Protein AF-A0A9P8Y035-F1 (afdb_monomer)

Foldseek 3Di:
DDDDDDDDDDPDPPPPPPPPVPPPPDPVRPPQLQAQQPAKDKFFKAKDQVRHTQGIWMWGDGRFWIKIWDHFQQAWWWPKKAKAKDLDQDQDQDRVPHQAMDDPPGQKDIDRRIIMGTGGDDPVNSDAQGKMKMWIKTFMQHPNDTMIMTGPADASDPPDRPNTGHIDIDHDHDDDPPD

Nearest PDB structures (foldseek):
  8ckb-assembly1_P003  TM=4.242E-01  e=2.638E-01  Bacteroides phage crAss001
  4bf3-assembly2_B  TM=3.419E-01  e=1.297E-01  Borreliella burgdorferi
  1zc3-assembly2_B  TM=3.318E-01  e=3.661E-01  Rattus norvegicus
  4bf3-assembly1_A  TM=3.391E-01  e=5.985E-01  Borreliella burgdorferi
  8btk-assembly1_TA  TM=3.669E-01  e=1.515E+00  Canis lupus familiaris

Radius of gyration: 26.93 Å; Cα contacts (8 Å, |Δi|>4): 367; chains: 1; bounding box: 45×35×111 Å

Solvent-accessible surface area (backbone atoms only — not comparable to full-atom values): 10499 Å² total; per-residue (Å²): 139,84,87,81,82,88,77,84,80,78,81,77,81,78,78,78,71,72,80,73,74,76,71,84,57,54,86,91,56,56,70,69,62,72,74,40,66,83,51,68,51,72,35,51,24,24,31,43,79,82,54,46,79,64,44,49,30,35,37,33,37,43,68,68,29,37,37,37,40,47,43,65,36,92,63,39,32,60,79,39,41,28,32,41,78,37,79,51,85,65,72,79,71,57,59,92,73,36,88,36,23,48,57,100,82,41,47,20,50,64,58,92,10,33,36,38,31,56,38,77,58,54,75,80,77,68,46,63,76,40,50,36,28,38,30,40,37,33,37,27,33,52,80,91,37,85,39,50,29,29,38,57,59,48,51,43,52,82,91,55,66,93,71,48,59,20,30,40,79,44,75,41,71,64,80,75,81,84,123

Mean predicted aligned error: 11.81 Å

Structure (mmCIF, N/CA/C/O backbone):
data_AF-A0A9P8Y035-F1
#
_entry.id   AF-A0A9P8Y035-F1
#
loop_
_atom_site.group_PDB
_atom_site.id
_atom_site.type_symbol
_atom_site.label_atom_id
_atom_site.label_alt_id
_atom_site.label_comp_id
_atom_site.label_asym_id
_atom_site.label_entity_id
_atom_site.label_seq_id
_atom_site.pdbx_PDB_ins_code
_atom_site.Cartn_x
_atom_site.Cartn_y
_atom_site.Cartn_z
_atom_site.occupancy
_atom_site.B_iso_or_equiv
_atom_site.auth_seq_id
_atom_site.auth_comp_id
_atom_site.auth_asym_id
_atom_site.auth_atom_id
_atom_site.pdbx_PDB_model_num
ATOM 1 N N . MET A 1 1 ? -30.223 15.069 93.187 1.00 46.16 1 MET A N 1
ATOM 2 C CA . MET A 1 1 ? -30.021 15.873 91.962 1.00 46.16 1 MET A CA 1
ATOM 3 C C . MET A 1 1 ? -29.281 14.987 90.975 1.00 46.16 1 MET A C 1
ATOM 5 O O . MET A 1 1 ? -28.195 14.528 91.296 1.00 46.16 1 MET A O 1
ATOM 9 N N . ARG A 1 2 ? -29.957 14.586 89.893 1.00 39.78 2 ARG A N 1
ATOM 10 C CA . ARG A 1 2 ? -29.517 13.552 88.943 1.00 39.78 2 ARG A CA 1
ATOM 11 C C . ARG A 1 2 ? -28.728 14.189 87.794 1.00 39.78 2 ARG A C 1
ATOM 13 O O . ARG A 1 2 ? -29.157 15.205 87.258 1.00 39.78 2 ARG A O 1
ATOM 20 N N . SER A 1 3 ? -27.597 13.565 87.470 1.00 46.66 3 SER A N 1
ATOM 21 C CA . SER A 1 3 ? -26.728 13.777 86.307 1.00 46.66 3 SER A CA 1
ATOM 22 C C . SER A 1 3 ? -27.484 13.798 84.985 1.00 46.66 3 SER A C 1
ATOM 24 O O . SER A 1 3 ? -28.391 12.990 84.849 1.00 46.66 3 SER A O 1
ATOM 26 N N . HIS A 1 4 ? -26.992 14.537 83.982 1.00 41.31 4 HIS A N 1
ATOM 27 C CA . HIS A 1 4 ? -26.978 14.060 82.593 1.00 41.31 4 HIS A CA 1
ATOM 28 C C . HIS A 1 4 ? -25.738 14.589 81.852 1.00 41.31 4 HIS A C 1
ATOM 30 O O . HIS A 1 4 ? -25.518 15.793 81.747 1.00 41.31 4 HIS A O 1
ATOM 36 N N . LEU A 1 5 ? -24.914 13.640 81.394 1.00 49.03 5 LEU A N 1
ATOM 37 C CA . LEU A 1 5 ? -23.786 13.832 80.488 1.00 49.03 5 LEU A CA 1
ATOM 38 C C . LEU A 1 5 ? -24.285 14.320 79.119 1.00 49.03 5 LEU A C 1
ATOM 40 O O . LEU A 1 5 ? -25.219 13.744 78.564 1.00 49.03 5 LEU A O 1
ATOM 44 N N . PHE A 1 6 ? -23.596 15.298 78.532 1.00 46.34 6 PHE A N 1
ATOM 45 C CA . PHE A 1 6 ? -23.686 15.581 77.101 1.00 46.34 6 PHE A CA 1
ATOM 46 C C . PHE A 1 6 ? -22.886 14.523 76.330 1.00 46.34 6 PHE A C 1
ATOM 48 O O . PHE A 1 6 ? -21.665 14.461 76.449 1.00 46.34 6 PHE A O 1
ATOM 55 N N . SER A 1 7 ? -23.568 13.685 75.548 1.00 49.53 7 SER A N 1
ATOM 56 C CA . SER A 1 7 ? -22.927 12.816 74.554 1.00 49.53 7 SER A CA 1
ATOM 57 C C . SER A 1 7 ? -22.974 13.497 73.189 1.00 49.53 7 SER A C 1
ATOM 59 O O . SER A 1 7 ? -24.055 13.741 72.654 1.00 49.53 7 SER A O 1
ATOM 61 N N . LEU A 1 8 ? -21.800 13.804 72.632 1.00 45.78 8 LEU A N 1
ATOM 62 C CA . LEU A 1 8 ? -21.636 14.133 71.218 1.00 45.78 8 LEU A CA 1
ATOM 63 C C . LEU A 1 8 ? -21.969 12.887 70.384 1.00 45.78 8 LEU A C 1
ATOM 65 O O . LEU A 1 8 ? -21.277 11.876 70.487 1.00 45.78 8 LEU A O 1
ATOM 69 N N . LEU A 1 9 ? -22.980 12.968 69.518 1.00 49.06 9 LEU A N 1
ATOM 70 C CA . LEU A 1 9 ? -23.101 12.060 68.380 1.00 49.06 9 LEU A CA 1
ATOM 71 C C . LEU A 1 9 ? -22.236 12.601 67.237 1.00 49.06 9 LEU A C 1
ATOM 73 O O . LEU A 1 9 ? -22.607 13.562 66.567 1.00 49.06 9 LEU A O 1
ATOM 77 N N . ALA A 1 10 ? -21.085 11.973 67.007 1.00 51.47 10 ALA A N 1
ATOM 78 C CA . ALA A 1 10 ? -20.382 12.088 65.737 1.00 51.47 10 ALA A CA 1
ATOM 79 C C . ALA A 1 10 ? -21.107 11.199 64.715 1.00 51.47 10 ALA A C 1
ATOM 81 O O . ALA A 1 10 ? -21.072 9.971 64.806 1.00 51.47 10 ALA A O 1
ATOM 82 N N . LEU A 1 11 ? -21.800 11.824 63.763 1.00 46.56 11 LEU A N 1
ATOM 83 C CA . LEU A 1 11 ? -22.389 11.136 62.620 1.00 46.56 11 LEU A CA 1
ATOM 84 C C . LEU A 1 11 ? -21.243 10.710 61.688 1.00 46.56 11 LEU A C 1
ATOM 86 O O . LEU A 1 11 ? -20.688 11.529 60.957 1.00 46.56 11 LEU A O 1
ATOM 90 N N . VAL A 1 12 ? -20.852 9.438 61.734 1.00 51.88 12 VAL A N 1
ATOM 91 C CA . VAL A 1 12 ? -19.956 8.866 60.723 1.00 51.88 12 VAL A CA 1
ATOM 92 C C . VAL A 1 12 ? -20.796 8.633 59.472 1.00 51.88 12 VAL A C 1
ATOM 94 O O . VAL A 1 12 ? -21.591 7.699 59.410 1.00 51.88 12 VAL A O 1
ATOM 97 N N . ALA A 1 13 ? -20.652 9.516 58.486 1.00 49.97 13 ALA A N 1
ATOM 98 C CA . ALA A 1 13 ? -21.168 9.282 57.147 1.00 49.97 13 ALA A CA 1
ATOM 99 C C . ALA A 1 13 ? -20.381 8.119 56.529 1.00 49.97 13 ALA A C 1
ATOM 101 O O . ALA A 1 13 ? -19.224 8.274 56.142 1.00 49.97 13 ALA A O 1
ATOM 102 N N . THR A 1 14 ? -20.990 6.938 56.462 1.00 47.47 14 THR A N 1
ATOM 103 C CA . THR A 1 14 ? -20.473 5.829 55.666 1.00 47.47 14 THR A CA 1
ATOM 104 C C . THR A 1 14 ? -20.699 6.159 54.197 1.00 47.47 14 THR A C 1
ATOM 106 O O . THR A 1 14 ? -21.781 5.971 53.643 1.00 47.47 14 THR A O 1
ATOM 109 N N . THR A 1 15 ? -19.666 6.675 53.538 1.00 48.16 15 THR A N 1
ATOM 110 C CA . THR A 1 15 ? -19.584 6.611 52.084 1.00 48.16 15 THR A CA 1
ATOM 111 C C . THR A 1 15 ? -19.506 5.134 51.711 1.00 48.16 15 THR A C 1
ATOM 113 O O . THR A 1 15 ? -18.458 4.499 51.803 1.00 48.16 15 THR A O 1
ATOM 116 N N . LEU A 1 16 ? -20.640 4.555 51.314 1.00 45.84 16 LEU A N 1
ATOM 117 C CA . LEU A 1 16 ? -20.659 3.311 50.554 1.00 45.84 16 LEU A CA 1
ATOM 118 C C . LEU A 1 16 ? -20.036 3.624 49.192 1.00 45.84 16 LEU A C 1
ATOM 120 O O . LEU A 1 16 ? -20.730 3.892 48.215 1.00 45.84 16 LEU A O 1
ATOM 124 N N . ALA A 1 17 ? -18.703 3.644 49.148 1.00 41.84 17 ALA A N 1
ATOM 125 C CA . ALA A 1 17 ? -17.981 3.398 47.921 1.00 41.84 17 ALA A CA 1
ATOM 126 C C . ALA A 1 17 ? -18.445 2.016 47.464 1.00 41.84 17 ALA A C 1
ATOM 128 O O . ALA A 1 17 ? -18.126 0.997 48.079 1.00 41.84 17 ALA A O 1
ATOM 129 N N . THR A 1 18 ? -19.298 1.995 46.444 1.00 50.78 18 THR A N 1
ATOM 130 C CA . THR A 1 18 ? -19.589 0.780 45.697 1.00 50.78 18 THR A CA 1
ATOM 131 C C . THR A 1 18 ? -18.247 0.133 45.379 1.00 50.78 18 THR A C 1
ATOM 133 O O . THR A 1 18 ? -17.380 0.841 44.854 1.00 50.78 18 THR A O 1
ATOM 136 N N . PRO A 1 19 ? -18.031 -1.153 45.698 1.00 41.09 19 PRO A N 1
ATOM 137 C CA . PRO A 1 19 ? -16.835 -1.826 45.250 1.00 41.09 19 PRO A CA 1
ATOM 138 C C . PRO A 1 19 ? -16.960 -1.918 43.732 1.00 41.09 19 PRO A C 1
ATOM 140 O O . PRO A 1 19 ? -17.559 -2.842 43.185 1.00 41.09 19 PRO A O 1
ATOM 143 N N . PHE A 1 20 ? -16.406 -0.932 43.033 1.00 44.28 20 PHE A N 1
ATOM 144 C CA . PHE A 1 20 ? -15.740 -1.239 41.791 1.00 44.28 20 PHE A CA 1
ATOM 145 C C . PHE A 1 20 ? -14.691 -2.250 42.218 1.00 44.28 20 PHE A C 1
ATOM 147 O O . PHE A 1 20 ? -13.716 -1.915 42.885 1.00 44.28 20 PHE A O 1
ATOM 154 N N . VAL A 1 21 ? -14.985 -3.520 41.965 1.00 36.59 21 VAL A N 1
ATOM 155 C CA . VAL A 1 21 ? -13.963 -4.544 41.928 1.00 36.59 21 VAL A CA 1
ATOM 156 C C . VAL A 1 21 ? -13.044 -4.069 40.812 1.00 36.59 21 VAL A C 1
ATOM 158 O O . VAL A 1 21 ? -13.315 -4.302 39.635 1.00 36.59 21 VAL A O 1
ATOM 161 N N . GLU A 1 22 ? -12.026 -3.289 41.178 1.00 37.94 22 GLU A N 1
ATOM 162 C CA . GLU A 1 22 ? -10.807 -3.163 40.401 1.00 37.94 22 GLU A CA 1
ATOM 163 C C . GLU A 1 22 ? -10.281 -4.583 40.317 1.00 37.94 22 GLU A C 1
ATOM 165 O O . GLU A 1 22 ? -9.620 -5.113 41.207 1.00 37.94 22 GLU A O 1
ATOM 170 N N . PHE A 1 23 ? -10.731 -5.256 39.270 1.00 39.56 23 PHE A N 1
ATOM 171 C CA . PHE A 1 23 ? -10.121 -6.461 38.789 1.00 39.56 23 PHE A CA 1
ATOM 172 C C . PHE A 1 23 ? -8.706 -6.022 38.420 1.00 39.56 23 PHE A C 1
ATOM 174 O O . PHE A 1 23 ? -8.491 -5.434 37.359 1.00 39.56 23 PHE A O 1
ATOM 181 N N . ASP A 1 24 ? -7.781 -6.232 39.360 1.00 38.56 24 ASP A N 1
ATOM 182 C CA . ASP A 1 24 ? -6.336 -6.117 39.195 1.00 38.56 24 ASP A CA 1
ATOM 183 C C . ASP A 1 24 ? -5.897 -7.234 38.245 1.00 38.56 24 ASP A C 1
ATOM 185 O O . ASP A 1 24 ? -5.349 -8.282 38.584 1.00 38.56 24 ASP A O 1
ATOM 189 N N . LEU A 1 25 ? -6.335 -7.053 37.011 1.00 40.66 25 LEU A N 1
ATOM 190 C CA . LEU A 1 25 ? -5.976 -7.804 35.848 1.00 40.66 25 LEU A CA 1
ATOM 191 C C . LEU A 1 25 ? -4.646 -7.188 35.438 1.00 40.66 25 LEU A C 1
ATOM 193 O O . LEU A 1 25 ? -4.609 -6.201 34.701 1.00 40.66 25 LEU A O 1
ATOM 197 N N . GLY A 1 26 ? -3.555 -7.770 35.944 1.00 37.66 26 GLY A N 1
ATOM 198 C CA . GLY A 1 26 ? -2.213 -7.537 35.420 1.00 37.66 26 GLY A CA 1
ATOM 199 C C . GLY A 1 26 ? -2.204 -7.590 33.882 1.00 37.66 26 GLY A C 1
ATOM 200 O O . GLY A 1 26 ? -3.161 -8.063 33.262 1.00 37.66 26 GLY A O 1
ATOM 201 N N . PRO A 1 27 ? -1.144 -7.117 33.208 1.00 48.06 27 PRO A N 1
ATOM 202 C CA . PRO A 1 27 ? -1.115 -6.981 31.746 1.00 48.06 27 PRO A CA 1
ATOM 203 C C . PRO A 1 27 ? -1.424 -8.276 30.964 1.00 48.06 27 PRO A C 1
ATOM 205 O O . PRO A 1 27 ? -1.714 -8.205 29.771 1.00 48.06 27 PRO A O 1
ATOM 208 N N . GLU A 1 28 ? -1.411 -9.437 31.620 1.00 42.00 28 GLU A N 1
ATOM 209 C CA . GLU A 1 28 ? -1.875 -10.735 31.112 1.00 42.00 28 GLU A CA 1
ATOM 210 C C . GLU A 1 28 ? -3.397 -10.873 30.911 1.00 42.00 28 GLU A C 1
ATOM 212 O O . GLU A 1 28 ? -3.842 -11.771 30.207 1.00 42.00 28 GLU A O 1
ATOM 217 N N . ASN A 1 29 ? -4.197 -9.965 31.467 1.00 38.19 29 ASN A N 1
ATOM 218 C CA . ASN A 1 29 ? -5.658 -9.990 31.419 1.00 38.19 29 ASN A CA 1
ATOM 219 C C . ASN A 1 29 ? -6.271 -8.787 30.680 1.00 38.19 29 ASN A C 1
ATOM 221 O O . ASN A 1 29 ? -7.496 -8.630 30.619 1.00 38.19 29 ASN A O 1
ATOM 225 N N . ALA A 1 30 ? -5.439 -7.940 30.072 1.00 42.22 30 ALA A N 1
ATOM 226 C CA . ALA A 1 30 ? -5.906 -7.011 29.059 1.00 42.22 30 ALA A CA 1
ATOM 227 C C . ALA A 1 30 ? -6.397 -7.844 27.872 1.00 42.22 30 ALA A C 1
ATOM 229 O O . ALA A 1 30 ? -5.562 -8.209 27.048 1.00 42.22 30 ALA A O 1
ATOM 230 N N . LEU A 1 31 ? -7.707 -8.171 27.847 1.00 41.12 31 LEU A N 1
ATOM 231 C CA . LEU A 1 31 ? -8.462 -8.816 26.758 1.00 41.12 31 LEU A CA 1
ATOM 232 C C . LEU A 1 31 ? -7.570 -8.956 25.530 1.00 41.12 31 LEU A C 1
ATOM 234 O O . LEU A 1 31 ? -7.439 -7.970 24.793 1.00 41.12 31 LEU A O 1
ATOM 238 N N . GLU A 1 32 ? -6.891 -10.108 25.382 1.00 44.44 32 GLU A N 1
ATOM 239 C CA . GLU A 1 32 ? -5.947 -10.335 24.284 1.00 44.44 32 GLU A CA 1
ATOM 240 C C . GLU A 1 32 ? -6.604 -9.793 23.032 1.00 44.44 32 GLU A C 1
ATOM 242 O O . GLU A 1 32 ? -7.707 -10.229 22.706 1.00 44.44 32 GLU A O 1
ATOM 247 N N . ALA A 1 33 ? -6.019 -8.744 22.444 1.00 50.00 33 ALA A N 1
ATOM 248 C CA . ALA A 1 33 ? -6.736 -7.861 21.538 1.00 50.00 33 ALA A CA 1
ATOM 249 C C . ALA A 1 33 ? -7.382 -8.697 20.430 1.00 50.00 33 ALA A C 1
ATOM 251 O O . ALA A 1 33 ? -6.657 -9.062 19.509 1.00 50.00 33 ALA A O 1
ATOM 252 N N . ARG A 1 34 ? -8.688 -9.014 20.592 1.00 53.81 34 ARG A N 1
ATOM 253 C CA . ARG A 1 34 ? -9.400 -10.169 19.994 1.00 53.81 34 ARG A CA 1
ATOM 254 C C . ARG A 1 34 ? -8.642 -10.679 18.789 1.00 53.81 34 ARG A C 1
ATOM 256 O O . ARG A 1 34 ? -8.631 -9.949 17.818 1.00 53.81 34 ARG A O 1
ATOM 263 N N . THR A 1 35 ? -7.940 -11.804 18.841 1.00 50.19 35 THR A N 1
ATOM 264 C CA . THR A 1 35 ? -7.007 -12.197 17.771 1.00 50.19 35 THR A CA 1
ATOM 265 C C . THR A 1 35 ? -7.699 -12.190 16.399 1.00 50.19 35 THR A C 1
ATOM 267 O O . THR A 1 35 ? -8.396 -13.124 16.015 1.00 50.19 35 THR A O 1
ATOM 270 N N . TRP A 1 36 ? -7.508 -11.107 15.634 1.00 60.72 36 TRP A N 1
ATOM 271 C CA . TRP A 1 36 ? -8.040 -10.904 14.277 1.00 60.72 36 TRP A CA 1
ATOM 272 C C . TRP A 1 36 ? -7.239 -11.725 13.251 1.00 60.72 36 TRP A C 1
ATOM 274 O O . TRP A 1 36 ? -7.198 -11.395 12.075 1.00 60.72 36 TRP A O 1
ATOM 284 N N . ASP A 1 37 ? -6.584 -12.806 13.678 1.00 58.34 37 ASP A N 1
ATOM 285 C CA . ASP A 1 37 ? -5.505 -13.476 12.945 1.00 58.34 37 ASP A CA 1
ATOM 286 C C . ASP A 1 37 ? -5.968 -14.176 11.649 1.00 58.34 37 ASP A C 1
ATOM 288 O O . ASP A 1 37 ? -5.139 -14.657 10.866 1.00 58.34 37 ASP A O 1
ATOM 292 N N . LYS A 1 38 ? -7.285 -14.234 11.413 1.00 63.41 38 LYS A N 1
ATOM 293 C CA . LYS A 1 38 ? -7.921 -14.803 10.214 1.00 63.41 38 LYS A CA 1
ATOM 294 C C . LYS A 1 38 ? -8.461 -13.750 9.241 1.00 63.41 38 LYS A C 1
ATOM 296 O O . LYS A 1 38 ? -8.876 -14.112 8.145 1.00 63.41 38 LYS A O 1
ATOM 301 N N . ASP A 1 39 ? -8.432 -12.477 9.618 1.00 75.75 39 ASP A N 1
ATOM 302 C CA . ASP A 1 39 ? -9.019 -11.389 8.848 1.00 75.75 39 ASP A CA 1
ATOM 303 C C . ASP A 1 39 ? -7.996 -10.882 7.818 1.00 75.75 39 ASP A C 1
ATOM 305 O O . ASP A 1 39 ? -7.060 -10.143 8.135 1.00 75.75 39 ASP A O 1
ATOM 309 N N . GLU A 1 40 ? -8.166 -11.333 6.573 1.00 88.50 40 GLU A N 1
ATOM 310 C CA . GLU A 1 40 ? -7.312 -11.016 5.428 1.00 88.50 40 GLU A CA 1
ATOM 311 C C . GLU A 1 40 ? -8.141 -10.508 4.242 1.00 88.50 40 GLU A C 1
ATOM 313 O O . GLU A 1 40 ? -9.215 -11.025 3.924 1.00 88.50 40 GLU A O 1
ATOM 318 N N . LYS A 1 41 ? -7.618 -9.495 3.553 1.00 91.44 41 LYS A N 1
ATOM 319 C CA . LYS A 1 41 ? -8.191 -8.933 2.335 1.00 91.44 41 LYS A CA 1
ATOM 320 C C . LYS A 1 41 ? -7.098 -8.761 1.290 1.00 91.44 41 LYS A C 1
ATOM 322 O O . LYS A 1 41 ? -6.167 -7.992 1.495 1.00 91.44 41 LYS A O 1
ATOM 327 N N . CYS A 1 42 ? -7.257 -9.410 0.141 1.00 94.94 42 CYS A N 1
ATOM 328 C CA . CYS A 1 42 ? -6.377 -9.214 -1.007 1.00 94.94 42 CYS A CA 1
ATOM 329 C C . CYS A 1 42 ? -7.070 -8.427 -2.119 1.00 94.94 42 CYS A C 1
ATOM 331 O O . CYS A 1 42 ? -8.257 -8.627 -2.392 1.00 94.94 42 CYS A O 1
ATOM 333 N N . VAL A 1 43 ? -6.299 -7.577 -2.790 1.00 96.06 43 VAL A N 1
ATOM 334 C CA . VAL A 1 43 ? -6.678 -6.887 -4.025 1.00 96.06 43 VAL A CA 1
ATOM 335 C C . VAL A 1 43 ? -5.609 -7.120 -5.084 1.00 96.06 43 VAL A C 1
ATOM 337 O O . VAL A 1 43 ? -4.444 -7.348 -4.759 1.00 96.06 43 VAL A O 1
ATOM 340 N N . GLU A 1 44 ? -5.991 -7.063 -6.356 1.00 97.00 44 GLU A N 1
ATOM 341 C CA . GLU A 1 44 ? -5.013 -7.039 -7.446 1.00 97.00 44 GLU A CA 1
ATOM 342 C C . GLU A 1 44 ? -4.095 -5.827 -7.272 1.00 97.00 44 GLU A C 1
ATOM 344 O O . GLU A 1 44 ? -4.555 -4.742 -6.933 1.00 97.00 44 GLU A O 1
ATOM 349 N N . PHE A 1 45 ? -2.799 -5.996 -7.484 1.00 95.88 45 PHE A N 1
ATOM 350 C CA . PHE A 1 45 ? -1.845 -4.900 -7.521 1.00 95.88 45 PHE A CA 1
ATOM 351 C C . PHE A 1 45 ? -1.435 -4.689 -8.970 1.00 95.88 45 PHE A C 1
ATOM 353 O O . PHE A 1 45 ? -0.955 -5.612 -9.638 1.00 95.88 45 PHE A O 1
ATOM 360 N N . VAL A 1 46 ? -1.662 -3.476 -9.455 1.00 94.88 46 VAL A N 1
ATOM 361 C CA . VAL A 1 46 ? -1.416 -3.104 -10.845 1.00 94.88 46 VAL A CA 1
ATOM 362 C C . VAL A 1 46 ? -0.415 -1.963 -10.911 1.00 94.88 46 VAL A C 1
ATOM 364 O O . VAL A 1 46 ? -0.277 -1.210 -9.949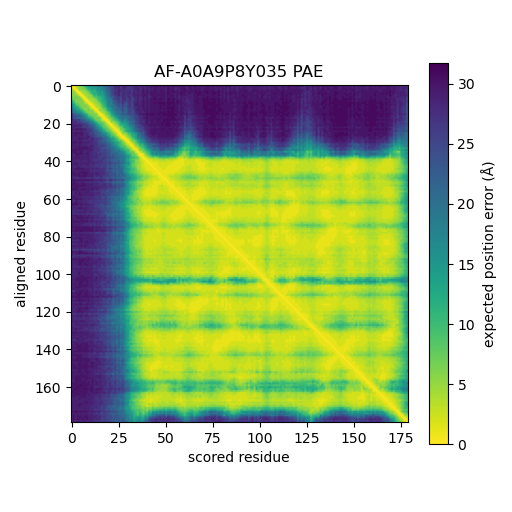 1.00 94.88 46 VAL A O 1
ATOM 367 N N . TYR A 1 47 ? 0.272 -1.821 -12.040 1.00 93.50 47 TYR A N 1
ATOM 368 C CA . TYR A 1 47 ? 1.241 -0.751 -12.251 1.00 93.50 47 TYR A CA 1
ATOM 369 C C . TYR A 1 47 ? 1.156 -0.135 -13.645 1.00 93.50 47 TYR A C 1
ATOM 371 O O . TYR A 1 47 ? 0.632 -0.728 -14.594 1.00 93.50 47 TYR A O 1
ATOM 379 N N . GLY A 1 48 ? 1.708 1.071 -13.751 1.00 90.25 48 GLY A N 1
ATOM 380 C CA . GLY A 1 48 ? 1.792 1.827 -14.989 1.00 90.25 48 GLY A CA 1
ATOM 381 C C . GLY A 1 48 ? 0.434 2.322 -15.484 1.00 90.25 48 GLY A C 1
ATOM 382 O O . GLY A 1 48 ? -0.631 2.027 -14.939 1.00 90.25 48 GLY A O 1
ATOM 383 N N . HIS A 1 49 ? 0.464 3.109 -16.555 1.00 86.50 49 HIS A N 1
ATOM 384 C CA . HIS A 1 49 ? -0.744 3.736 -17.097 1.00 86.50 49 HIS A CA 1
ATOM 385 C C . HIS A 1 49 ? -1.763 2.726 -17.662 1.00 86.50 49 HIS A C 1
ATOM 387 O O . HIS A 1 49 ? -2.964 2.979 -17.607 1.00 86.50 49 HIS A O 1
ATOM 393 N N . GLU A 1 50 ? -1.296 1.568 -18.141 1.00 86.94 50 GLU A N 1
ATOM 394 C CA . GLU A 1 50 ? -2.137 0.483 -18.671 1.00 86.94 50 GLU A CA 1
ATOM 395 C C . GLU A 1 50 ? -2.739 -0.413 -17.570 1.00 86.94 50 GLU A C 1
ATOM 397 O O . GLU A 1 50 ? -3.463 -1.349 -17.890 1.00 86.94 50 GLU A O 1
ATOM 402 N N . ASN A 1 51 ? -2.469 -0.152 -16.280 1.00 88.81 51 ASN A N 1
ATOM 403 C CA . ASN A 1 51 ? -2.858 -1.020 -15.157 1.00 88.81 51 ASN A CA 1
ATOM 404 C C . ASN A 1 51 ? -2.429 -2.488 -15.365 1.00 88.81 51 ASN A C 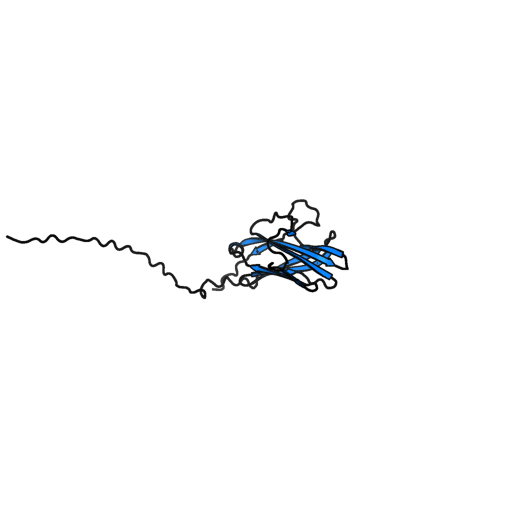1
ATOM 406 O O . ASN A 1 51 ? -3.232 -3.413 -15.229 1.00 88.81 51 ASN A O 1
ATOM 410 N N . LYS A 1 52 ? -1.151 -2.722 -15.680 1.00 92.12 52 LYS A N 1
ATOM 411 C CA . LYS A 1 52 ? -0.617 -4.084 -15.822 1.00 92.12 52 LYS A CA 1
ATOM 412 C C . LYS A 1 52 ? -0.667 -4.810 -14.487 1.00 92.12 52 LYS A C 1
ATOM 414 O O . LYS A 1 52 ? -0.203 -4.278 -13.483 1.00 92.12 52 LYS A O 1
ATOM 419 N N . HIS A 1 53 ? -1.193 -6.029 -14.482 1.00 93.06 53 HIS A N 1
ATOM 420 C CA . HIS A 1 53 ? -1.281 -6.855 -13.281 1.00 93.06 53 HIS A CA 1
ATOM 421 C C . HIS A 1 53 ? 0.092 -7.400 -12.883 1.00 93.06 53 HIS A C 1
ATOM 423 O O . HIS A 1 53 ? 0.796 -7.987 -13.704 1.00 93.06 53 HIS A O 1
ATOM 429 N N . LEU A 1 54 ? 0.450 -7.226 -11.611 1.00 92.56 54 LEU A N 1
ATOM 430 C CA . LEU A 1 54 ? 1.700 -7.723 -11.030 1.00 92.56 54 LEU A CA 1
ATOM 431 C C . LEU A 1 54 ? 1.471 -8.917 -10.095 1.00 92.56 54 LEU A C 1
ATOM 433 O O . LEU A 1 54 ? 2.356 -9.747 -9.910 1.00 92.56 54 LEU A O 1
ATOM 437 N N . GLY A 1 55 ? 0.277 -9.009 -9.511 1.00 95.12 55 GLY A N 1
ATOM 438 C CA . GLY A 1 55 ? -0.118 -10.042 -8.562 1.00 95.12 55 GLY A CA 1
ATOM 439 C C . GLY A 1 55 ? -1.136 -9.487 -7.575 1.00 95.12 55 GLY A C 1
ATOM 440 O O . GLY A 1 55 ? -1.891 -8.580 -7.912 1.00 95.12 55 GLY A O 1
ATOM 441 N N . LYS A 1 56 ? -1.136 -9.995 -6.342 1.00 96.88 56 LYS A N 1
ATOM 442 C CA . LYS A 1 56 ? -2.041 -9.527 -5.287 1.00 96.88 56 LYS A CA 1
ATOM 443 C C . LYS A 1 56 ? -1.279 -8.816 -4.180 1.00 96.88 56 LYS A C 1
ATOM 445 O O . LYS A 1 56 ? -0.226 -9.285 -3.762 1.00 96.88 56 LYS A O 1
ATOM 450 N N . CYS A 1 57 ? -1.838 -7.705 -3.715 1.00 96.81 57 CYS A N 1
ATOM 451 C CA . CYS A 1 57 ? -1.468 -7.076 -2.457 1.00 96.81 57 CYS A CA 1
ATOM 452 C C . CYS A 1 57 ? -2.475 -7.519 -1.394 1.00 96.81 57 CYS A C 1
ATOM 454 O O . CYS A 1 57 ? -3.683 -7.368 -1.590 1.00 96.81 57 CYS A O 1
ATOM 456 N N . CYS A 1 58 ? -1.987 -8.094 -0.301 1.00 95.94 58 CYS A N 1
ATOM 457 C CA . CYS A 1 58 ? -2.813 -8.647 0.765 1.00 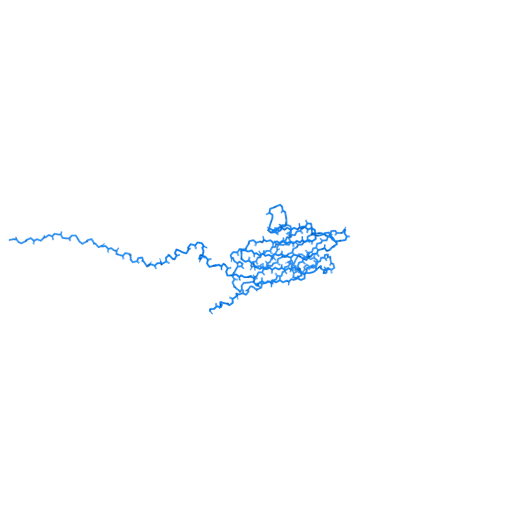95.94 58 CYS A CA 1
ATOM 458 C C . CYS A 1 58 ? -2.605 -7.867 2.056 1.00 95.94 58 CYS A C 1
ATOM 460 O O . CYS A 1 58 ? -1.482 -7.545 2.438 1.00 95.94 58 CYS A O 1
ATOM 4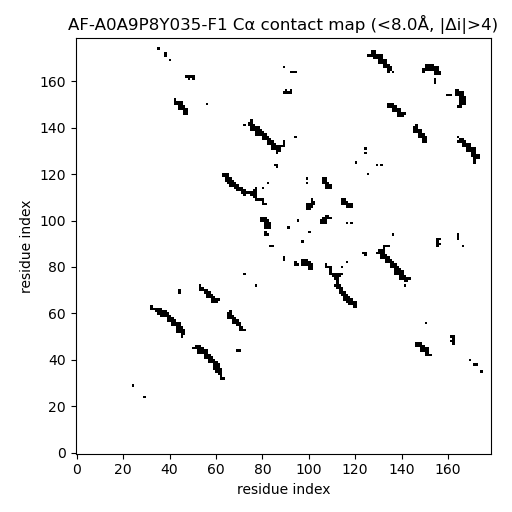62 N N . VAL A 1 59 ? -3.706 -7.555 2.728 1.00 94.00 59 VAL A N 1
ATOM 463 C CA . VAL A 1 59 ? -3.731 -6.866 4.010 1.00 94.00 59 VAL A CA 1
ATOM 464 C C . VAL A 1 59 ? -4.312 -7.803 5.050 1.00 94.00 59 VAL A C 1
ATOM 466 O O . VAL A 1 59 ? -5.381 -8.369 4.838 1.00 94.00 59 VAL A O 1
ATOM 469 N N . LYS A 1 60 ? -3.623 -7.953 6.178 1.00 90.75 60 LYS A N 1
ATOM 470 C CA . LYS A 1 60 ? -3.994 -8.876 7.246 1.00 90.75 60 LYS A CA 1
ATOM 471 C C . LYS A 1 60 ? -3.835 -8.230 8.609 1.00 90.75 60 LYS A C 1
ATOM 473 O O . LYS A 1 60 ? -2.798 -7.639 8.900 1.00 90.75 60 LYS A O 1
ATOM 478 N N . LEU A 1 61 ? -4.829 -8.375 9.475 1.00 84.69 61 LEU A N 1
ATOM 479 C CA . LEU A 1 61 ? -4.682 -8.023 10.885 1.00 84.69 61 LEU A CA 1
ATOM 480 C C . LEU A 1 61 ? -4.117 -9.233 11.633 1.00 84.69 61 LEU A C 1
ATOM 482 O O . LEU A 1 61 ? -4.628 -10.339 11.510 1.00 84.69 61 LEU A O 1
ATOM 486 N N . ARG A 1 62 ? -3.035 -9.048 12.391 1.00 81.19 62 ARG A N 1
ATOM 487 C CA . ARG A 1 62 ? -2.463 -10.105 13.232 1.00 81.19 62 ARG A CA 1
ATOM 488 C C . ARG A 1 62 ? -1.956 -9.523 14.541 1.00 81.19 62 ARG A C 1
ATOM 490 O O . ARG A 1 62 ? -1.055 -8.680 14.555 1.00 81.19 62 ARG A O 1
ATOM 497 N N . GLY A 1 63 ? -2.534 -9.967 15.654 1.00 78.75 63 GLY A N 1
ATOM 498 C CA . GLY A 1 63 ? -2.232 -9.425 16.979 1.00 78.75 63 GLY A CA 1
ATOM 499 C C . GLY A 1 63 ? -2.305 -7.890 17.024 1.00 78.75 63 GLY A C 1
ATOM 500 O O . GLY A 1 63 ? -3.373 -7.299 16.840 1.00 78.75 63 GLY A O 1
ATOM 501 N N . LYS A 1 64 ? -1.163 -7.229 17.277 1.00 83.69 64 LYS A N 1
ATOM 502 C CA . LYS A 1 64 ? -1.038 -5.761 17.386 1.00 83.69 64 LYS A CA 1
ATOM 503 C C . LYS A 1 64 ? -0.807 -5.021 16.063 1.00 83.69 64 LYS A C 1
ATOM 505 O O . LYS A 1 64 ? -0.815 -3.793 16.072 1.00 83.69 64 LYS A O 1
ATOM 510 N N . HIS A 1 65 ? -0.667 -5.734 14.945 1.00 90.50 65 HIS A N 1
ATOM 511 C CA . HIS A 1 65 ? -0.211 -5.140 13.691 1.00 90.50 65 HIS A CA 1
ATOM 512 C C . HIS A 1 65 ? -1.135 -5.429 12.504 1.00 90.50 65 HIS A C 1
ATOM 514 O O . HIS A 1 65 ? -1.744 -6.492 12.395 1.00 90.50 65 HIS A O 1
ATOM 520 N N . LEU A 1 66 ? -1.203 -4.460 1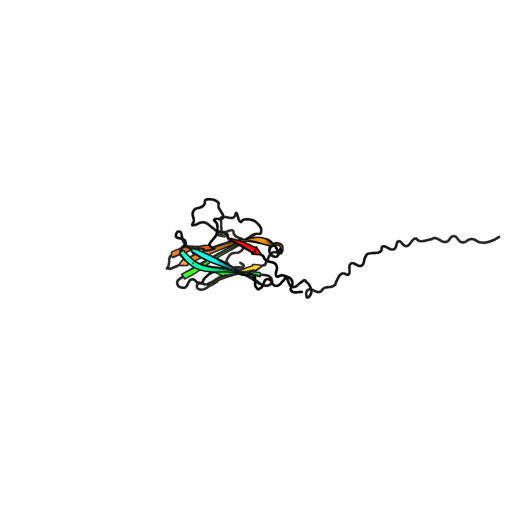1.596 1.00 91.88 66 LEU A N 1
ATOM 521 C CA . LEU A 1 66 ? -1.695 -4.602 10.240 1.00 91.88 66 LEU A CA 1
ATOM 522 C C . LEU A 1 66 ? -0.493 -4.926 9.351 1.00 91.88 66 LEU A C 1
ATOM 524 O O . LEU A 1 66 ? 0.446 -4.136 9.228 1.00 91.88 66 LEU A O 1
ATOM 528 N N . HIS A 1 67 ? -0.524 -6.100 8.748 1.00 95.00 67 HIS A N 1
ATOM 529 C CA . HIS A 1 67 ? 0.454 -6.563 7.784 1.00 95.00 67 HIS A CA 1
ATOM 530 C C . HIS A 1 67 ? -0.048 -6.245 6.380 1.00 95.00 67 HIS A C 1
ATOM 532 O O . HIS A 1 67 ? -1.186 -6.560 6.051 1.00 95.00 67 HIS A O 1
ATOM 538 N N . VAL A 1 68 ? 0.792 -5.621 5.562 1.00 97.06 68 VAL A N 1
ATOM 539 C CA . VAL A 1 68 ? 0.534 -5.400 4.135 1.00 97.06 68 VAL A CA 1
ATOM 540 C C . VAL A 1 68 ? 1.634 -6.100 3.363 1.00 97.06 68 VAL A C 1
ATOM 542 O O . VAL A 1 68 ? 2.804 -5.795 3.573 1.00 97.06 68 VAL A O 1
ATOM 545 N N . GLU A 1 69 ? 1.282 -7.023 2.485 1.00 97.25 69 GLU A N 1
ATOM 546 C CA . GLU A 1 69 ? 2.216 -7.789 1.666 1.00 97.25 69 GLU A CA 1
ATOM 547 C C . GLU A 1 69 ? 1.976 -7.463 0.196 1.00 97.25 69 GLU A C 1
ATOM 549 O O . GLU A 1 69 ? 0.862 -7.602 -0.304 1.00 97.25 69 GLU A O 1
ATOM 554 N N . TYR A 1 70 ? 3.020 -7.005 -0.491 1.00 97.50 70 TYR A N 1
ATOM 555 C CA . TYR A 1 70 ? 2.984 -6.683 -1.916 1.00 97.50 70 TYR A CA 1
ATOM 556 C C . TYR A 1 70 ? 3.409 -7.908 -2.745 1.00 97.50 70 TYR A C 1
ATOM 558 O O . TYR A 1 70 ? 4.168 -8.744 -2.243 1.00 97.50 70 TYR A O 1
ATOM 566 N N . PRO A 1 71 ? 2.982 -8.030 -4.018 1.00 97.00 71 PRO A N 1
ATOM 567 C CA . PRO A 1 71 ? 3.415 -9.142 -4.860 1.00 97.00 71 PRO A CA 1
ATOM 568 C C . PRO A 1 71 ? 4.915 -9.071 -5.171 1.00 97.00 71 PRO A C 1
ATOM 570 O O . PRO A 1 71 ? 5.507 -7.992 -5.202 1.00 97.00 71 PRO A O 1
ATOM 573 N N . ASP A 1 72 ? 5.519 -10.225 -5.446 1.00 95.88 72 ASP A N 1
ATOM 574 C CA . ASP A 1 72 ? 6.938 -10.335 -5.794 1.00 95.88 72 ASP A CA 1
ATOM 575 C C . ASP A 1 72 ? 7.209 -9.904 -7.248 1.00 95.88 72 ASP A C 1
ATOM 577 O O . ASP A 1 72 ? 6.582 -10.403 -8.189 1.00 95.88 72 ASP A O 1
ATOM 581 N N . ILE A 1 73 ? 8.179 -9.012 -7.447 1.00 93.88 73 ILE A N 1
ATOM 582 C CA . ILE A 1 73 ? 8.628 -8.558 -8.766 1.00 93.88 73 ILE A CA 1
ATOM 583 C C . ILE A 1 73 ? 9.786 -9.438 -9.238 1.00 93.88 73 ILE A C 1
ATOM 585 O O . ILE A 1 73 ? 10.953 -9.164 -8.981 1.00 93.88 73 ILE A O 1
ATOM 589 N N . LYS A 1 74 ? 9.476 -10.488 -10.007 1.00 89.94 74 LYS A N 1
ATOM 590 C CA . LYS A 1 74 ? 10.488 -11.459 -10.476 1.00 89.94 74 LYS A CA 1
ATOM 591 C C . LYS A 1 74 ? 11.627 -10.852 -11.309 1.00 89.94 74 LYS A C 1
ATOM 593 O O . LYS A 1 74 ? 12.718 -11.411 -11.343 1.00 89.94 74 LYS A O 1
ATOM 598 N N . LYS A 1 75 ? 11.360 -9.773 -12.052 1.00 89.75 75 LYS A N 1
ATOM 599 C CA . LYS A 1 75 ? 12.313 -9.105 -12.960 1.00 89.75 75 LYS A CA 1
ATOM 600 C C . LYS A 1 75 ? 12.351 -7.599 -12.691 1.00 89.75 75 LYS A C 1
ATOM 602 O O . LYS A 1 75 ? 12.058 -6.796 -13.579 1.00 89.75 75 LYS A O 1
ATOM 607 N N . GLY A 1 76 ? 12.655 -7.249 -11.448 1.00 91.81 76 GLY A N 1
ATOM 608 C CA . GLY A 1 76 ? 12.661 -5.871 -10.988 1.00 91.81 76 GLY A CA 1
ATOM 609 C C . GLY A 1 76 ? 12.739 -5.758 -9.473 1.00 91.81 76 GLY A C 1
ATOM 610 O O . GLY A 1 76 ? 12.962 -6.748 -8.773 1.00 91.81 76 GLY A O 1
ATOM 611 N N . GLU A 1 77 ? 12.528 -4.551 -8.965 1.00 95.69 77 GLU A N 1
ATOM 612 C CA . GLU A 1 77 ? 12.473 -4.303 -7.531 1.00 95.69 77 GLU A CA 1
ATOM 613 C C . GLU A 1 77 ? 11.560 -3.142 -7.159 1.00 95.69 77 GLU A C 1
ATOM 615 O O . GLU A 1 77 ? 11.272 -2.264 -7.967 1.00 95.69 77 GLU A O 1
ATOM 620 N N . TYR A 1 78 ? 11.091 -3.144 -5.915 1.00 95.81 78 TYR A N 1
ATOM 621 C CA . TYR A 1 78 ? 10.488 -1.955 -5.329 1.00 95.81 78 TYR A CA 1
ATOM 622 C C . TYR A 1 78 ? 11.591 -0.967 -4.964 1.00 95.81 78 TYR A C 1
ATOM 624 O O . TYR A 1 78 ? 12.624 -1.365 -4.432 1.00 95.81 78 TYR A O 1
ATOM 632 N N . THR A 1 79 ? 11.337 0.312 -5.204 1.00 94.75 79 THR A N 1
ATOM 633 C CA . THR A 1 79 ? 12.207 1.423 -4.801 1.00 94.75 79 THR A CA 1
ATOM 634 C C . THR A 1 79 ? 11.563 2.269 -3.706 1.00 94.75 79 THR A C 1
ATOM 636 O O . THR A 1 79 ? 12.255 2.976 -2.975 1.00 94.75 79 THR A O 1
ATOM 639 N N . ASP A 1 80 ? 10.238 2.193 -3.568 1.00 95.25 80 ASP A N 1
ATOM 640 C CA . ASP A 1 80 ? 9.488 2.771 -2.458 1.00 95.25 80 ASP A CA 1
ATOM 641 C C . ASP A 1 80 ? 8.132 2.064 -2.318 1.00 95.25 80 ASP A C 1
ATOM 643 O O . ASP A 1 80 ? 7.535 1.648 -3.308 1.00 95.25 80 ASP A O 1
ATOM 647 N N . VAL A 1 81 ? 7.611 1.946 -1.103 1.00 96.44 81 VAL A N 1
ATOM 648 C CA . VAL A 1 81 ? 6.257 1.469 -0.811 1.00 96.44 81 VAL A CA 1
ATOM 649 C C . VAL A 1 81 ? 5.631 2.319 0.283 1.00 96.44 81 VAL A C 1
ATOM 651 O O . VAL A 1 81 ? 6.269 2.651 1.281 1.00 96.44 81 VAL A O 1
ATOM 654 N N . ASN A 1 82 ? 4.364 2.669 0.094 1.00 96.38 82 ASN A N 1
ATOM 655 C CA . ASN A 1 82 ? 3.623 3.581 0.952 1.00 96.38 82 ASN A CA 1
ATOM 656 C C . ASN A 1 82 ? 2.227 3.025 1.221 1.00 96.38 82 ASN A C 1
ATOM 658 O O . ASN A 1 82 ? 1.576 2.471 0.336 1.00 96.38 82 ASN A O 1
ATOM 662 N N . VAL A 1 83 ? 1.751 3.208 2.444 1.00 97.38 83 VAL A N 1
ATOM 663 C CA . VAL A 1 83 ? 0.440 2.782 2.913 1.00 97.38 83 VAL A CA 1
ATOM 664 C C . VAL A 1 83 ? -0.200 3.916 3.706 1.00 97.38 83 VAL A C 1
ATOM 666 O O . VAL A 1 83 ? 0.447 4.613 4.491 1.00 97.38 83 VAL A O 1
ATOM 669 N N . ILE A 1 84 ? -1.503 4.077 3.524 1.00 96.56 84 ILE A N 1
ATOM 670 C CA . ILE A 1 84 ? -2.354 4.907 4.370 1.00 96.56 84 ILE A CA 1
ATOM 671 C C . ILE A 1 84 ? -3.569 4.086 4.790 1.00 96.56 84 ILE A C 1
ATOM 673 O O . ILE A 1 84 ? -4.127 3.333 3.993 1.00 96.56 84 ILE A O 1
ATOM 677 N N . VAL A 1 85 ? -3.956 4.208 6.056 1.00 95.75 85 VAL A N 1
ATOM 678 C CA . VAL A 1 85 ? -5.097 3.493 6.627 1.00 95.75 85 VAL A CA 1
ATOM 679 C C . VAL A 1 85 ? -5.920 4.482 7.431 1.00 95.75 85 VAL A C 1
ATOM 681 O O . VAL A 1 85 ? -5.390 5.188 8.288 1.00 95.75 85 VAL A O 1
ATOM 684 N N . GLN A 1 86 ? -7.215 4.545 7.145 1.00 94.62 86 GLN A N 1
ATOM 685 C CA . GLN A 1 86 ? -8.140 5.477 7.779 1.00 94.62 86 GLN A CA 1
ATOM 686 C C . GLN A 1 86 ? -9.492 4.813 8.042 1.00 94.62 86 GLN A C 1
ATOM 688 O O . GLN A 1 86 ? -9.852 3.803 7.440 1.00 94.62 86 GLN A O 1
ATOM 693 N N . THR A 1 87 ? -10.266 5.393 8.955 1.00 92.44 87 THR A N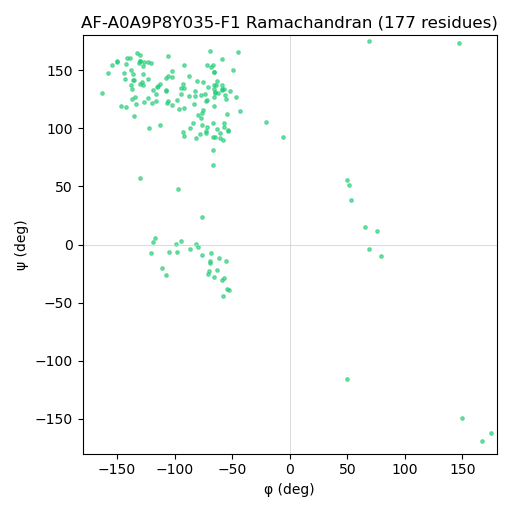 1
ATOM 694 C CA . THR A 1 87 ? -11.658 4.992 9.234 1.00 92.44 87 THR A CA 1
ATOM 695 C C . THR A 1 87 ? -12.680 5.830 8.458 1.00 92.44 87 THR A C 1
ATOM 697 O O . THR A 1 87 ? -13.883 5.667 8.644 1.00 92.44 87 THR A O 1
ATOM 700 N N . HIS A 1 88 ? -12.212 6.737 7.603 1.00 92.94 88 HIS A N 1
ATOM 701 C CA . HIS A 1 88 ? -12.998 7.549 6.676 1.00 92.94 88 HIS A CA 1
ATOM 702 C C . HIS A 1 88 ? -12.378 7.455 5.274 1.00 92.94 88 HIS A C 1
ATOM 704 O O . HIS A 1 88 ? -11.224 7.032 5.164 1.00 92.94 88 HIS A O 1
ATOM 710 N N . PRO A 1 89 ? -13.110 7.827 4.206 1.00 93.31 89 PRO A N 1
ATOM 711 C CA . PRO A 1 89 ? -12.543 7.870 2.866 1.00 93.31 89 PRO A CA 1
ATOM 712 C C . PRO A 1 89 ? -11.243 8.680 2.831 1.00 93.31 89 PRO A C 1
ATOM 714 O O . PRO A 1 89 ? -11.180 9.784 3.376 1.00 93.31 89 PRO A O 1
ATOM 717 N N . ILE A 1 90 ? -10.223 8.107 2.194 1.00 95.12 90 ILE A N 1
ATOM 718 C CA . ILE A 1 90 ? -8.916 8.738 1.986 1.00 95.12 90 ILE A CA 1
ATOM 719 C C . ILE A 1 90 ? -9.074 9.854 0.957 1.00 95.12 90 ILE A C 1
ATOM 721 O O . ILE A 1 90 ? -9.705 9.647 -0.079 1.00 95.12 90 ILE A O 1
ATOM 725 N N . THR A 1 91 ? -8.479 11.014 1.231 1.00 94.31 91 THR A N 1
ATOM 726 C CA . THR A 1 91 ? -8.476 12.182 0.324 1.00 94.31 91 THR A CA 1
ATOM 727 C C . THR A 1 91 ? -7.062 12.613 -0.077 1.00 94.31 91 THR A C 1
ATOM 729 O O . THR A 1 91 ? -6.869 13.456 -0.948 1.00 94.31 91 THR A O 1
ATOM 732 N N . GLU A 1 92 ? -6.047 12.007 0.532 1.00 94.50 92 GLU A N 1
ATOM 733 C CA . GLU A 1 92 ? -4.641 12.332 0.379 1.00 94.50 92 GLU A CA 1
ATOM 734 C C . GLU A 1 92 ? -4.088 11.760 -0.932 1.00 94.50 92 GLU A C 1
ATOM 736 O O . GLU A 1 92 ? -3.635 10.620 -1.003 1.00 94.50 92 GLU A O 1
ATOM 741 N N . GLU A 1 93 ? -4.078 12.578 -1.983 1.00 90.88 93 GLU A N 1
ATOM 742 C CA . GLU A 1 93 ? -3.617 12.173 -3.319 1.00 90.88 93 GLU A CA 1
ATOM 743 C C . GLU A 1 93 ? -2.095 11.937 -3.402 1.00 90.88 93 GLU A C 1
ATOM 745 O O . GLU A 1 93 ? -1.609 11.228 -4.279 1.00 90.88 93 GLU A O 1
ATOM 750 N N . ASN A 1 94 ? -1.298 12.525 -2.508 1.00 91.38 94 ASN A N 1
ATOM 751 C CA . ASN A 1 94 ? 0.157 12.394 -2.571 1.00 91.38 94 ASN A CA 1
ATOM 752 C C . ASN A 1 94 ? 0.657 11.226 -1.712 1.00 91.38 94 ASN A C 1
ATOM 754 O O . ASN A 1 94 ? 0.916 11.398 -0.519 1.00 91.38 94 ASN A O 1
ATOM 758 N N . HIS A 1 95 ? 0.872 10.071 -2.346 1.00 89.69 95 HIS A N 1
ATOM 759 C CA . HIS A 1 95 ? 1.346 8.857 -1.676 1.00 89.69 95 HIS A CA 1
ATOM 760 C C . HIS A 1 95 ? 2.676 9.028 -0.930 1.00 89.69 95 HIS A C 1
ATOM 762 O O . HIS A 1 95 ? 2.875 8.397 0.101 1.00 89.69 95 HIS A O 1
ATOM 768 N N . LYS A 1 96 ? 3.559 9.934 -1.370 1.00 90.12 96 LYS A N 1
ATOM 769 C CA . LYS A 1 96 ? 4.852 10.183 -0.700 1.00 90.12 96 LYS A CA 1
ATOM 770 C C . LYS A 1 96 ? 4.709 10.865 0.662 1.00 90.12 96 LYS A C 1
ATOM 772 O O . LYS A 1 96 ? 5.664 10.920 1.438 1.00 90.12 96 LYS A O 1
ATOM 777 N N . LYS A 1 97 ? 3.531 11.432 0.940 1.00 91.44 97 LYS A N 1
ATOM 778 C CA . LYS A 1 97 ? 3.181 12.054 2.224 1.00 91.44 97 LYS A CA 1
ATOM 779 C C . LYS A 1 97 ? 2.367 11.127 3.125 1.00 91.44 97 LYS A C 1
ATOM 781 O O . LYS A 1 97 ? 1.991 11.544 4.217 1.00 91.44 97 LYS A O 1
ATOM 786 N N . TRP A 1 98 ? 2.076 9.904 2.688 1.00 94.50 98 TRP A N 1
ATOM 787 C CA . TRP A 1 98 ? 1.348 8.953 3.514 1.00 94.50 98 TRP A CA 1
ATOM 788 C C . TRP A 1 98 ? 2.171 8.544 4.747 1.00 94.50 98 TRP A C 1
ATOM 790 O O . TRP A 1 98 ? 3.405 8.530 4.698 1.00 94.50 98 TRP A O 1
ATOM 800 N N . PRO A 1 99 ? 1.500 8.243 5.873 1.00 94.25 99 PRO A N 1
ATOM 801 C CA . PRO A 1 99 ? 2.161 8.087 7.168 1.00 94.25 99 PRO A CA 1
ATOM 802 C C . PRO A 1 99 ? 3.020 6.821 7.273 1.00 94.25 99 PRO A C 1
ATOM 804 O O . PRO A 1 99 ? 3.969 6.790 8.055 1.00 94.25 99 PRO A O 1
ATOM 807 N N . HIS A 1 100 ? 2.718 5.774 6.502 1.00 96.06 100 HIS A N 1
ATOM 808 C CA . HIS A 1 100 ? 3.421 4.496 6.582 1.00 96.06 100 HIS A CA 1
ATOM 809 C C . HIS A 1 100 ? 4.203 4.263 5.295 1.00 96.06 100 HIS A C 1
ATOM 811 O O . HIS A 1 100 ? 3.628 3.899 4.279 1.00 96.06 100 HIS A O 1
ATOM 817 N N . LYS A 1 101 ? 5.515 4.473 5.322 1.00 95.06 101 LYS A N 1
ATOM 818 C CA . LYS A 1 101 ? 6.363 4.416 4.124 1.00 95.06 101 LYS A CA 1
ATOM 819 C C . LYS A 1 101 ? 7.618 3.590 4.331 1.00 95.06 101 LYS A C 1
ATOM 821 O O . LYS A 1 101 ? 7.975 3.279 5.472 1.00 95.06 101 LYS A O 1
ATOM 826 N N . SER A 1 102 ? 8.287 3.218 3.245 1.00 90.94 102 SER A N 1
ATOM 827 C CA . SER A 1 102 ? 9.642 2.679 3.324 1.00 90.94 102 SER A CA 1
ATOM 828 C C . SER A 1 102 ? 10.660 3.761 3.666 1.00 90.94 102 SER A C 1
ATOM 830 O O . SER A 1 102 ? 10.449 4.954 3.464 1.00 90.94 102 SER A O 1
ATOM 832 N N . GLY A 1 103 ? 11.766 3.326 4.260 1.00 82.19 103 GLY A N 1
ATOM 833 C CA . GLY A 1 103 ? 12.820 4.184 4.783 1.00 82.19 103 GLY A CA 1
ATOM 834 C C . GLY A 1 103 ? 13.460 3.546 6.009 1.00 82.19 103 GLY A C 1
ATOM 835 O O . GLY A 1 103 ? 12.982 2.520 6.494 1.00 82.19 103 GLY A O 1
ATOM 836 N N . HIS A 1 104 ? 14.532 4.159 6.513 1.00 71.56 104 HIS A N 1
ATOM 837 C CA . HIS A 1 104 ? 15.340 3.606 7.605 1.00 71.56 104 HIS A CA 1
ATOM 838 C C . HIS A 1 104 ? 14.506 3.254 8.854 1.00 71.56 104 HIS A C 1
ATOM 840 O O . HIS A 1 104 ? 14.700 2.201 9.456 1.00 71.56 104 HIS A O 1
ATOM 846 N N . GLU A 1 105 ? 13.506 4.077 9.177 1.00 77.19 105 GLU A N 1
ATOM 847 C CA . GLU A 1 105 ? 12.688 3.940 10.394 1.00 77.19 105 GLU A CA 1
ATOM 848 C C . GLU A 1 105 ? 11.195 3.718 10.116 1.00 77.19 105 GLU A C 1
ATOM 850 O O . GLU A 1 105 ? 10.394 3.604 11.037 1.00 77.19 105 GLU A O 1
ATOM 855 N N . GLY A 1 106 ? 10.792 3.633 8.845 1.00 86.88 106 GLY A N 1
ATOM 856 C CA . GLY A 1 106 ? 9.383 3.444 8.496 1.00 86.88 106 GLY A CA 1
ATOM 857 C C . GLY A 1 106 ? 8.856 2.050 8.876 1.00 86.88 106 GLY A C 1
ATOM 858 O O . GLY A 1 106 ? 9.648 1.145 9.127 1.00 86.88 106 GLY A O 1
ATOM 859 N N . PRO A 1 107 ? 7.536 1.810 8.878 1.00 94.88 107 PRO A N 1
ATOM 860 C CA . PRO A 1 107 ? 6.971 0.473 9.099 1.00 94.88 107 PRO A CA 1
ATOM 861 C C . PRO A 1 107 ? 7.079 -0.449 7.870 1.00 94.88 107 PRO A C 1
ATOM 863 O O . PRO A 1 107 ? 6.767 -1.638 7.961 1.00 94.88 107 PRO A O 1
ATOM 866 N N . CYS A 1 108 ? 7.489 0.081 6.712 1.00 96.81 108 CYS A N 1
ATOM 867 C CA . CYS A 1 108 ? 7.585 -0.668 5.463 1.00 96.81 108 CYS A CA 1
ATOM 868 C C . CYS A 1 108 ? 9.027 -1.001 5.077 1.00 96.81 108 CYS A C 1
ATOM 870 O O . CYS A 1 108 ? 9.958 -0.220 5.284 1.00 96.81 108 CYS A O 1
ATOM 872 N N . ARG A 1 109 ? 9.215 -2.174 4.479 1.00 95.75 109 ARG A N 1
ATOM 873 C CA . ARG A 1 109 ? 10.501 -2.695 4.011 1.00 95.75 109 ARG A CA 1
ATOM 874 C C . ARG A 1 109 ? 10.327 -3.298 2.628 1.00 95.75 109 ARG A C 1
ATOM 876 O O . ARG A 1 109 ? 9.303 -3.9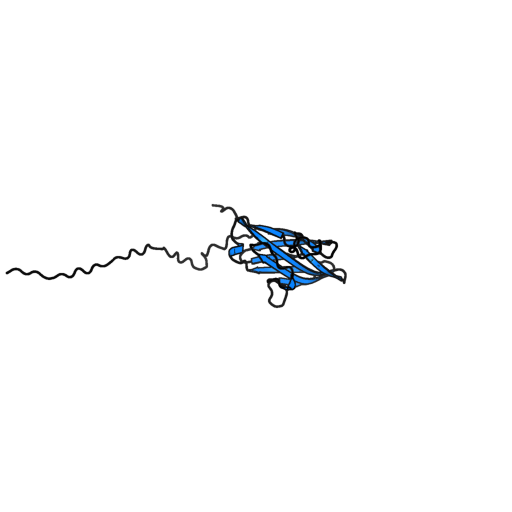16 2.345 1.00 95.75 109 ARG A O 1
ATOM 883 N N . TYR A 1 110 ? 11.360 -3.185 1.809 1.00 93.94 110 TYR A N 1
ATOM 884 C CA . TYR A 1 110 ? 11.462 -3.905 0.551 1.00 93.94 110 TYR A CA 1
ATOM 885 C C . TYR A 1 110 ? 12.877 -4.443 0.356 1.00 93.94 110 TYR A C 1
ATOM 887 O O . TYR A 1 110 ? 13.843 -3.889 0.882 1.00 93.94 110 TYR A O 1
ATOM 895 N N . ARG A 1 111 ? 12.997 -5.565 -0.356 1.00 90.25 111 ARG A N 1
ATOM 896 C CA . ARG A 1 111 ? 14.274 -6.188 -0.713 1.00 90.25 111 ARG A CA 1
ATOM 897 C C . ARG A 1 111 ? 14.070 -7.186 -1.849 1.00 90.25 111 ARG A C 1
ATOM 899 O O . ARG A 1 111 ? 13.242 -8.083 -1.712 1.00 90.25 111 ARG A O 1
ATOM 906 N N . LYS A 1 112 ? 14.890 -7.101 -2.906 1.00 88.56 112 LYS A N 1
ATOM 907 C CA . LYS A 1 112 ? 14.948 -8.094 -4.001 1.00 88.56 112 LYS A CA 1
ATOM 908 C C . LYS A 1 112 ? 13.559 -8.439 -4.569 1.00 88.56 112 LYS A C 1
ATOM 910 O O . LYS A 1 112 ? 13.151 -9.594 -4.511 1.00 88.56 112 LYS A O 1
ATOM 915 N N . GLY A 1 113 ? 12.807 -7.436 -5.021 1.00 92.12 113 GLY A N 1
ATOM 916 C CA . GLY A 1 113 ? 11.475 -7.654 -5.607 1.00 92.12 113 GLY A CA 1
ATOM 917 C C . GLY A 1 113 ? 10.336 -7.865 -4.609 1.00 92.12 113 GLY A C 1
ATOM 918 O O . GLY A 1 113 ? 9.180 -7.790 -5.004 1.00 92.12 113 GLY A O 1
ATOM 919 N N . LYS A 1 114 ? 10.621 -8.046 -3.315 1.00 94.69 114 LYS A N 1
ATOM 920 C CA . LYS A 1 114 ? 9.603 -8.222 -2.270 1.00 94.69 114 LYS A CA 1
ATOM 921 C C . LYS A 1 114 ? 9.407 -6.944 -1.477 1.00 94.69 114 LYS A C 1
ATOM 923 O O . LYS A 1 114 ? 10.386 -6.257 -1.186 1.00 94.69 114 LYS A O 1
ATOM 928 N N . ALA A 1 115 ? 8.175 -6.668 -1.062 1.00 97.06 115 ALA A N 1
ATOM 929 C CA . ALA A 1 115 ? 7.875 -5.571 -0.153 1.00 97.06 115 ALA A CA 1
ATOM 930 C C . ALA A 1 115 ? 6.755 -5.924 0.826 1.00 97.06 115 ALA A C 1
ATOM 932 O O . ALA A 1 115 ? 5.833 -6.676 0.514 1.00 97.06 115 ALA A O 1
ATOM 933 N N . SER A 1 116 ? 6.848 -5.364 2.028 1.00 96.94 116 SER A N 1
ATOM 934 C CA . SER A 1 116 ? 5.851 -5.543 3.077 1.00 96.94 116 SER A CA 1
ATOM 935 C C . SER A 1 116 ? 5.848 -4.368 4.048 1.00 96.94 116 SER A C 1
ATOM 937 O O . SER A 1 116 ? 6.881 -3.728 4.247 1.00 96.94 116 SER A O 1
ATOM 939 N N . CYS A 1 117 ? 4.722 -4.131 4.709 1.00 97.31 117 CYS A N 1
ATOM 940 C CA . CYS A 1 117 ? 4.603 -3.205 5.826 1.00 97.31 117 CYS A CA 1
ATOM 941 C C . CYS A 1 117 ? 4.067 -3.920 7.060 1.00 97.31 117 CYS A C 1
ATOM 943 O O . CYS A 1 117 ? 3.177 -4.762 6.958 1.00 97.31 117 CYS A O 1
ATOM 945 N N . LYS A 1 118 ? 4.580 -3.540 8.230 1.00 95.75 118 LYS A N 1
ATOM 946 C CA . LYS A 1 118 ? 4.066 -3.954 9.534 1.00 95.75 118 LYS A CA 1
ATOM 947 C C . LYS A 1 118 ? 3.702 -2.699 10.321 1.00 95.75 118 LYS A C 1
ATOM 949 O O . LYS A 1 118 ? 4.580 -2.017 10.835 1.00 95.75 118 LYS A O 1
ATOM 954 N N . ILE A 1 119 ? 2.414 -2.376 10.354 1.00 95.50 119 ILE A N 1
ATOM 955 C CA . ILE A 1 119 ? 1.885 -1.114 10.883 1.00 95.50 119 ILE A CA 1
ATOM 956 C C . ILE A 1 119 ? 1.186 -1.390 12.209 1.00 95.50 119 ILE A C 1
ATOM 958 O O . ILE A 1 119 ? 0.380 -2.312 12.293 1.00 95.50 119 ILE A O 1
ATOM 962 N N . ASP A 1 120 ? 1.460 -0.599 13.240 1.00 92.75 120 ASP A N 1
ATOM 963 C CA . ASP A 1 120 ? 0.747 -0.724 14.511 1.00 92.75 120 ASP A CA 1
ATOM 964 C C . ASP A 1 120 ? -0.729 -0.372 14.343 1.00 92.75 120 ASP A C 1
ATOM 966 O O . ASP A 1 120 ? -1.097 0.650 13.762 1.00 92.75 120 ASP A O 1
ATOM 970 N N . VAL A 1 121 ? -1.596 -1.252 14.838 1.00 87.81 121 VAL A N 1
ATOM 971 C CA . VAL A 1 121 ? -3.041 -1.082 14.707 1.00 87.81 121 VAL A CA 1
ATOM 972 C C . VAL A 1 121 ? -3.505 -0.020 15.687 1.00 87.81 121 VAL A C 1
ATOM 974 O O . VAL A 1 121 ? -3.480 -0.236 16.901 1.00 87.81 121 VAL A O 1
ATOM 977 N N . HIS A 1 122 ? -4.016 1.087 15.158 1.00 88.25 122 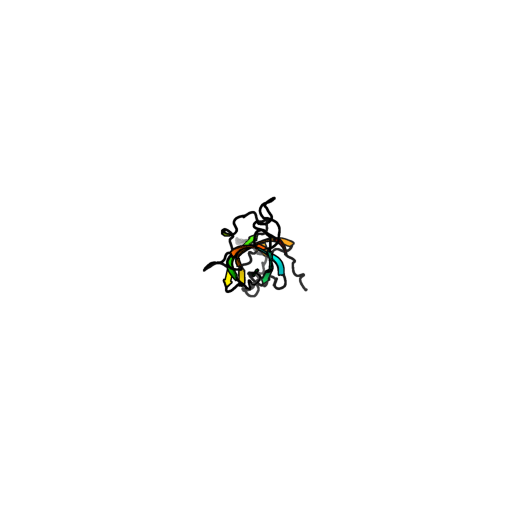HIS A N 1
ATOM 978 C CA . HIS A 1 122 ? -4.691 2.089 15.971 1.00 88.25 122 HIS A CA 1
ATOM 979 C C . HIS A 1 122 ? -5.961 1.492 16.618 1.00 88.25 122 HIS A C 1
ATOM 981 O O . HIS A 1 122 ? -6.687 0.753 15.947 1.00 88.25 122 HIS A O 1
ATOM 987 N N . PRO A 1 123 ? -6.301 1.805 17.884 1.00 81.25 123 PRO A N 1
ATOM 988 C CA . PRO A 1 123 ? -7.475 1.233 18.555 1.00 81.25 123 PRO A CA 1
ATOM 989 C C . PRO A 1 123 ? -8.795 1.385 17.780 1.00 81.25 123 PRO A C 1
ATOM 991 O O . PRO A 1 123 ? -9.567 0.431 17.692 1.00 81.25 123 PRO A O 1
ATOM 994 N N . SER A 1 124 ? -9.020 2.529 17.120 1.00 82.25 124 SER A N 1
ATOM 995 C CA . SER A 1 124 ? -10.219 2.753 16.283 1.00 82.25 124 SER A CA 1
ATOM 996 C C . SER A 1 124 ? -10.314 1.798 15.081 1.00 82.25 124 SER A C 1
ATOM 998 O O . SER A 1 124 ? -11.394 1.519 14.551 1.00 82.25 124 SER A O 1
ATOM 1000 N N . TRP A 1 125 ? -9.189 1.217 14.658 1.00 85.12 125 TRP A N 1
ATOM 1001 C CA . TRP A 1 125 ? -9.151 0.205 13.610 1.00 85.12 125 TRP A CA 1
ATOM 1002 C C . TRP A 1 125 ? -9.529 -1.183 14.108 1.00 85.12 125 TRP A C 1
ATOM 1004 O O . TRP A 1 125 ? -9.655 -2.082 13.289 1.00 85.12 125 TRP A O 1
ATOM 1014 N N . ARG A 1 126 ? -9.814 -1.383 15.394 1.00 76.00 126 ARG A N 1
ATOM 1015 C CA . ARG A 1 126 ? -10.333 -2.659 15.923 1.00 76.00 126 ARG A CA 1
ATOM 1016 C C . ARG A 1 126 ? -11.842 -2.671 16.106 1.00 76.00 126 ARG A C 1
ATOM 1018 O O . ARG A 1 126 ? -12.418 -3.706 16.411 1.00 76.00 126 ARG A O 1
ATOM 1025 N N . GLU A 1 127 ? -12.494 -1.531 15.908 1.00 77.81 127 GLU A N 1
ATOM 1026 C CA . GLU A 1 127 ? -13.936 -1.428 16.093 1.00 77.81 127 GLU A CA 1
ATOM 1027 C C . GLU A 1 127 ? -14.695 -2.273 15.064 1.00 77.81 127 GLU A C 1
ATOM 1029 O O . GLU A 1 127 ? -14.480 -2.150 13.855 1.00 77.81 127 GLU A O 1
ATOM 1034 N N . CYS A 1 128 ? -15.581 -3.131 15.549 1.00 76.94 128 CYS A N 1
ATOM 1035 C CA . CYS A 1 128 ? -16.398 -3.995 14.714 1.00 76.94 128 CYS A CA 1
ATOM 1036 C C . CYS A 1 128 ? -17.393 -3.224 13.846 1.00 76.94 128 CYS A C 1
ATOM 1038 O O . CYS A 1 128 ? -17.879 -2.166 14.240 1.00 76.94 128 CYS A O 1
ATOM 1040 N N . GLY A 1 129 ? -17.705 -3.758 12.661 1.00 75.75 129 GLY A N 1
ATOM 1041 C CA . GLY A 1 129 ? -18.674 -3.153 11.740 1.00 75.75 129 GLY A CA 1
ATOM 1042 C C . GLY A 1 129 ? -18.201 -1.838 11.113 1.00 75.75 129 GLY A C 1
ATOM 1043 O O . GLY A 1 129 ? -18.873 -1.300 10.235 1.00 75.75 129 GLY A O 1
ATOM 1044 N N . LYS A 1 130 ? -17.028 -1.328 11.512 1.00 81.00 130 LYS A N 1
ATOM 1045 C CA . LYS A 1 130 ? -16.401 -0.182 10.864 1.00 81.00 130 LYS A CA 1
ATOM 1046 C C . LYS A 1 130 ? -15.666 -0.608 9.602 1.00 81.00 130 LYS A C 1
ATOM 1048 O O . LYS A 1 130 ? -14.959 -1.618 9.562 1.00 81.00 130 LYS A O 1
ATOM 1053 N N . LYS A 1 131 ? -15.792 0.246 8.594 1.00 89.19 131 LYS A N 1
ATOM 1054 C CA . LYS A 1 131 ? -15.043 0.180 7.348 1.00 89.19 131 LYS A CA 1
ATOM 1055 C C . LYS A 1 131 ? -13.668 0.821 7.541 1.00 89.19 131 LYS A C 1
ATOM 1057 O O . LYS A 1 131 ? -13.574 1.948 8.026 1.00 89.19 131 LYS A O 1
ATOM 1062 N N . LEU A 1 132 ? -12.614 0.102 7.172 1.00 92.50 132 LEU A N 1
ATOM 1063 C CA . LEU A 1 132 ? -11.292 0.678 6.949 1.00 92.50 132 LEU A CA 1
ATOM 1064 C C . LEU A 1 132 ? -11.145 1.035 5.479 1.00 92.50 132 LEU A C 1
ATOM 1066 O O . LEU A 1 132 ? -11.529 0.258 4.610 1.00 92.50 132 LEU A O 1
ATOM 1070 N N . TYR A 1 133 ? -10.556 2.191 5.222 1.00 94.75 133 TYR A N 1
ATOM 1071 C CA . TYR A 1 133 ? -10.132 2.622 3.902 1.00 94.75 133 TYR A CA 1
ATOM 1072 C C . TYR A 1 133 ? -8.619 2.502 3.857 1.00 94.75 133 TYR A C 1
ATOM 1074 O O . TYR A 1 133 ? -7.924 3.045 4.718 1.00 94.75 133 TYR A O 1
ATOM 1082 N N . ILE A 1 134 ? -8.122 1.747 2.884 1.00 96.50 134 ILE A N 1
ATOM 1083 C CA . ILE A 1 134 ? -6.708 1.418 2.763 1.00 96.50 134 ILE A CA 1
ATOM 1084 C C . ILE A 1 134 ? -6.228 1.874 1.392 1.00 96.50 134 ILE A C 1
ATOM 1086 O O . ILE A 1 134 ? -6.803 1.512 0.366 1.00 96.50 134 ILE A O 1
ATOM 1090 N N . GLY A 1 135 ? -5.170 2.677 1.385 1.00 97.00 135 GLY A N 1
ATOM 1091 C CA . GLY A 1 135 ? -4.400 3.011 0.196 1.00 97.00 135 GLY A CA 1
ATOM 1092 C C . GLY A 1 135 ? -3.059 2.297 0.254 1.00 97.00 135 GLY A C 1
ATOM 1093 O O . GLY A 1 135 ? -2.383 2.337 1.280 1.00 97.00 135 GLY A O 1
ATOM 1094 N N . VAL A 1 136 ? -2.675 1.650 -0.843 1.00 97.31 136 VAL A N 1
ATOM 1095 C CA . VAL A 1 136 ? -1.351 1.036 -1.015 1.00 97.31 136 VAL A CA 1
ATOM 1096 C C . VAL A 1 136 ? -0.740 1.550 -2.309 1.00 97.31 136 VAL A C 1
ATOM 1098 O O . VAL A 1 136 ? -1.429 1.660 -3.326 1.00 97.31 136 VAL A O 1
ATOM 1101 N N . HIS A 1 137 ? 0.544 1.874 -2.268 1.00 96.38 137 HIS A N 1
ATOM 1102 C CA . HIS A 1 137 ? 1.287 2.394 -3.405 1.00 96.38 137 HIS A CA 1
ATOM 1103 C C . HIS A 1 137 ? 2.706 1.833 -3.399 1.00 96.38 137 HIS A C 1
ATOM 1105 O O . HIS A 1 137 ? 3.318 1.719 -2.341 1.00 96.38 137 HIS A O 1
ATOM 1111 N N . GLY A 1 138 ? 3.249 1.533 -4.575 1.00 95.06 138 GLY A N 1
ATOM 1112 C CA . GLY A 1 138 ? 4.644 1.136 -4.739 1.00 95.06 138 GLY A CA 1
ATOM 1113 C C . GLY A 1 138 ? 5.277 1.822 -5.940 1.00 95.06 138 GLY A C 1
ATOM 1114 O O . GLY A 1 138 ? 4.754 1.708 -7.044 1.00 95.06 138 GLY A O 1
ATOM 1115 N N . ASP A 1 139 ? 6.398 2.509 -5.738 1.00 95.06 139 ASP A N 1
ATOM 1116 C CA . ASP A 1 139 ? 7.312 2.830 -6.834 1.00 95.06 139 ASP A CA 1
ATOM 1117 C C . ASP A 1 139 ? 8.199 1.598 -7.060 1.00 95.06 139 ASP A C 1
ATOM 1119 O O . ASP A 1 139 ? 8.725 1.006 -6.110 1.00 95.06 139 ASP A O 1
ATOM 1123 N N . CYS A 1 140 ? 8.343 1.178 -8.311 1.00 94.44 140 CYS A N 1
ATOM 1124 C CA . CYS A 1 140 ? 9.120 -0.003 -8.666 1.00 94.44 140 CYS A CA 1
ATOM 1125 C C . CYS A 1 140 ? 9.881 0.197 -9.971 1.00 94.44 140 CYS A C 1
ATOM 1127 O O . CYS A 1 140 ? 9.501 1.001 -10.817 1.00 94.44 140 CYS A O 1
ATOM 1129 N N . GLU A 1 141 ? 10.962 -0.547 -10.143 1.00 95.06 141 GLU A N 1
ATOM 1130 C CA . GLU A 1 141 ? 11.622 -0.723 -11.425 1.00 95.06 141 GLU A CA 1
ATOM 1131 C C . GLU A 1 141 ? 11.228 -2.088 -11.986 1.00 95.06 141 GLU A C 1
ATOM 1133 O O . GLU A 1 141 ? 11.479 -3.116 -11.361 1.00 95.06 141 GLU A O 1
ATOM 1138 N N . VAL A 1 142 ? 10.605 -2.113 -13.163 1.00 91.19 142 VAL A N 1
ATOM 1139 C CA . VAL A 1 142 ? 10.197 -3.346 -13.847 1.00 91.19 142 VAL A CA 1
ATOM 1140 C C . VAL A 1 142 ? 10.765 -3.313 -15.257 1.00 91.19 142 VAL A C 1
ATOM 1142 O O . VAL A 1 142 ? 10.503 -2.383 -16.017 1.00 91.19 142 VAL A O 1
ATOM 1145 N N . HIS A 1 143 ? 11.561 -4.323 -15.619 1.00 89.25 143 HIS A N 1
ATOM 1146 C CA . HIS A 1 143 ? 12.248 -4.373 -16.919 1.00 89.25 143 HIS A CA 1
ATOM 1147 C C . HIS A 1 143 ? 13.084 -3.112 -17.234 1.00 89.25 143 HIS A C 1
ATOM 1149 O O . HIS A 1 143 ? 13.097 -2.651 -18.376 1.00 89.25 143 HIS A O 1
ATOM 1155 N N . GLY A 1 144 ? 13.761 -2.542 -16.230 1.00 88.69 144 GLY A N 1
ATOM 1156 C CA . GLY A 1 144 ? 14.601 -1.350 -16.399 1.00 88.69 144 GLY A CA 1
ATOM 1157 C C . GLY A 1 144 ? 13.830 -0.034 -16.534 1.00 88.69 144 GLY A C 1
ATOM 1158 O O . GLY A 1 144 ? 14.404 0.971 -16.945 1.00 88.69 144 GLY A O 1
ATOM 1159 N N . LYS A 1 145 ? 12.520 -0.025 -16.250 1.00 92.81 145 LYS A N 1
ATOM 1160 C CA . LYS A 1 145 ? 11.681 1.179 -16.279 1.00 92.81 145 LYS A CA 1
ATOM 1161 C C . LYS A 1 145 ? 11.096 1.455 -14.906 1.00 92.81 145 LYS A C 1
ATOM 1163 O O . LYS A 1 145 ? 10.535 0.554 -14.287 1.00 92.81 145 LYS A O 1
ATOM 1168 N N . HIS A 1 146 ? 11.183 2.709 -14.472 1.00 94.69 146 HIS A N 1
ATOM 1169 C CA . HIS A 1 146 ? 10.493 3.166 -13.273 1.00 94.69 146 HIS A CA 1
ATOM 1170 C C . HIS A 1 146 ? 8.995 3.286 -13.534 1.00 94.69 146 HIS A C 1
ATOM 1172 O O . HIS A 1 146 ? 8.554 4.013 -14.422 1.00 94.69 146 HIS A O 1
ATOM 1178 N N . GLU A 1 147 ? 8.227 2.589 -12.715 1.00 94.62 147 GLU A N 1
ATOM 1179 C CA . GLU A 1 147 ? 6.784 2.494 -12.778 1.00 94.62 147 GLU A CA 1
ATOM 1180 C C . GLU A 1 147 ? 6.184 2.778 -11.402 1.00 94.62 147 GLU A C 1
ATOM 1182 O O . GLU A 1 147 ? 6.829 2.635 -10.359 1.00 94.62 147 GLU A O 1
ATOM 1187 N N . ARG A 1 148 ? 4.910 3.165 -11.404 1.00 94.06 148 ARG A N 1
ATOM 1188 C CA . ARG A 1 148 ? 4.121 3.341 -10.183 1.00 94.06 148 ARG A CA 1
ATOM 1189 C C . ARG A 1 148 ? 3.013 2.316 -10.153 1.00 94.06 148 ARG A C 1
ATOM 1191 O O . ARG A 1 148 ? 2.351 2.112 -11.169 1.00 94.06 148 ARG A O 1
ATOM 1198 N N . GLY A 1 149 ? 2.806 1.706 -8.998 1.00 94.44 149 GLY A N 1
ATOM 1199 C CA . GLY A 1 149 ? 1.772 0.717 -8.769 1.00 94.44 149 GLY A CA 1
ATOM 1200 C C . GLY A 1 149 ? 0.891 1.040 -7.577 1.00 94.44 149 GLY A C 1
ATOM 1201 O O . GLY A 1 149 ? 1.267 1.783 -6.669 1.00 94.44 149 GLY A O 1
ATOM 1202 N N . TRP A 1 150 ? -0.305 0.471 -7.595 1.00 95.88 150 TRP A N 1
ATOM 1203 C CA . TRP A 1 150 ? -1.339 0.667 -6.590 1.00 95.88 150 TRP A CA 1
ATOM 1204 C C . TRP A 1 150 ? -2.213 -0.579 -6.467 1.00 95.88 150 TRP A C 1
ATOM 1206 O O . TRP A 1 150 ? -2.333 -1.390 -7.389 1.00 95.88 150 TRP A O 1
ATOM 1216 N N . GLY A 1 151 ? -2.869 -0.709 -5.316 1.00 93.94 151 GLY A N 1
ATOM 1217 C CA . GLY A 1 151 ? -3.947 -1.677 -5.145 1.00 93.94 151 GLY A CA 1
ATOM 1218 C C . GLY A 1 151 ? -5.125 -1.304 -6.040 1.00 93.94 151 GLY A C 1
ATOM 1219 O O . GLY A 1 151 ? -5.520 -0.140 -6.120 1.00 93.94 151 GLY A O 1
ATOM 1220 N N . TYR A 1 152 ? -5.683 -2.280 -6.741 1.00 89.88 152 TYR A N 1
ATOM 1221 C CA . TYR A 1 152 ? -6.853 -2.086 -7.576 1.00 89.88 152 TYR A CA 1
ATOM 1222 C C . TYR A 1 152 ? -8.034 -1.658 -6.701 1.00 89.88 152 TYR A C 1
ATOM 1224 O O . TYR A 1 152 ? -8.310 -2.258 -5.662 1.00 89.88 152 TYR A O 1
ATOM 1232 N N . GLY A 1 153 ? -8.709 -0.589 -7.112 1.00 89.06 153 GLY A N 1
ATOM 1233 C CA . GLY A 1 153 ? -9.697 0.094 -6.289 1.00 89.06 153 GLY A CA 1
ATOM 1234 C C . GLY A 1 153 ? -10.229 1.352 -6.962 1.00 89.06 153 GLY A C 1
ATOM 1235 O O . GLY A 1 153 ? -10.094 1.530 -8.176 1.00 89.06 153 GLY A O 1
ATOM 1236 N N . GLN A 1 154 ? -10.834 2.233 -6.172 1.00 90.88 154 GLN A N 1
ATOM 1237 C CA . GLN A 1 154 ? -11.333 3.517 -6.659 1.00 90.88 154 GLN A CA 1
ATOM 1238 C C . GLN A 1 154 ? -10.233 4.575 -6.591 1.00 90.88 154 GLN A C 1
ATOM 1240 O O . GLN A 1 154 ? -9.429 4.571 -5.661 1.00 90.88 154 GLN A O 1
ATOM 1245 N N . CYS A 1 155 ? -10.203 5.497 -7.559 1.00 91.50 155 CYS A N 1
ATOM 1246 C CA . CYS A 1 155 ? -9.350 6.678 -7.452 1.00 91.50 155 CYS A CA 1
ATOM 1247 C C . CYS A 1 155 ? -9.708 7.476 -6.198 1.00 91.50 155 CYS A C 1
ATOM 1249 O O . CYS A 1 155 ? -10.879 7.786 -5.986 1.00 91.50 155 CYS A O 1
ATOM 1251 N N . ILE A 1 156 ? -8.692 7.868 -5.427 1.00 92.00 156 ILE A N 1
ATOM 1252 C CA . ILE A 1 156 ? -8.848 8.767 -4.272 1.00 92.00 156 ILE A CA 1
ATOM 1253 C C . ILE A 1 156 ? -9.472 10.093 -4.721 1.00 92.00 156 ILE A C 1
ATOM 1255 O O . ILE A 1 156 ? -10.424 10.590 -4.123 1.00 92.00 156 ILE A O 1
ATOM 1259 N N . LYS A 1 157 ? -8.988 10.632 -5.842 1.00 88.62 157 LYS A N 1
ATOM 1260 C CA . LYS A 1 157 ? -9.597 11.785 -6.496 1.00 88.62 157 LYS A CA 1
ATOM 1261 C C . LYS A 1 157 ? -10.752 11.345 -7.387 1.00 88.62 157 LYS A C 1
ATOM 1263 O O . LYS A 1 157 ? -10.563 10.615 -8.363 1.00 88.62 157 LYS A O 1
ATOM 1268 N N . LYS A 1 158 ? -11.948 11.856 -7.100 1.00 79.12 158 LYS A N 1
ATOM 1269 C CA . LYS A 1 158 ? -13.133 11.637 -7.935 1.00 79.12 158 LYS A CA 1
ATOM 1270 C C . LYS A 1 158 ? -12.883 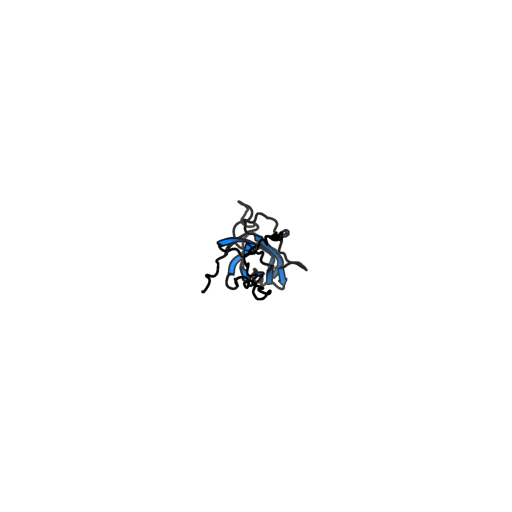12.159 -9.359 1.00 79.12 158 LYS A C 1
ATOM 1272 O O . LYS A 1 158 ? -12.382 13.267 -9.530 1.00 79.12 158 LYS A O 1
ATOM 1277 N N . ASN A 1 159 ? -13.247 11.363 -10.366 1.00 79.69 159 ASN A N 1
ATOM 1278 C CA . ASN A 1 159 ? -13.061 11.646 -11.800 1.00 79.69 159 ASN A CA 1
ATOM 1279 C C . ASN A 1 159 ? -11.598 11.727 -12.280 1.00 79.69 159 ASN A C 1
ATOM 1281 O O . ASN A 1 159 ? -11.343 12.230 -13.373 1.00 79.69 159 ASN A O 1
ATOM 1285 N N . ALA A 1 160 ? -10.628 11.254 -11.493 1.00 83.38 160 ALA A N 1
ATOM 1286 C CA . ALA A 1 160 ? -9.263 11.112 -11.985 1.00 83.38 160 ALA A CA 1
ATOM 1287 C C . ALA A 1 160 ? -9.163 10.001 -13.050 1.00 83.38 160 ALA A C 1
ATOM 1289 O O . ALA A 1 160 ? -9.957 9.053 -13.030 1.00 83.38 160 ALA A O 1
ATOM 1290 N N . PRO A 1 161 ? -8.187 10.093 -13.972 1.00 79.00 161 PRO A N 1
ATOM 1291 C CA . PRO A 1 161 ? -7.896 9.008 -14.902 1.00 79.00 161 PRO A CA 1
ATOM 1292 C C . PRO A 1 161 ? -7.520 7.724 -14.148 1.00 79.00 161 PRO A C 1
ATOM 1294 O O . PRO A 1 161 ? -7.107 7.758 -12.990 1.00 79.00 161 PRO A O 1
ATOM 1297 N N . GLY A 1 162 ? -7.630 6.570 -14.813 1.00 75.12 162 GLY A N 1
ATOM 1298 C CA . GLY A 1 162 ? -7.419 5.259 -14.186 1.00 75.12 162 GLY A CA 1
ATOM 1299 C C . GLY A 1 162 ? -6.013 5.012 -13.612 1.00 75.12 162 GLY A C 1
ATOM 1300 O O . GLY A 1 162 ? -5.847 4.042 -12.873 1.00 75.12 162 GLY A O 1
ATOM 1301 N N . ASN A 1 163 ? -5.034 5.871 -13.918 1.00 78.81 163 ASN A N 1
ATOM 1302 C CA . ASN A 1 163 ? -3.656 5.878 -13.413 1.00 78.81 163 ASN A CA 1
ATOM 1303 C C . ASN A 1 163 ? -3.464 6.862 -12.237 1.00 78.81 163 ASN A C 1
ATOM 1305 O O . ASN A 1 163 ? -2.555 7.692 -12.214 1.00 78.81 163 ASN A O 1
ATOM 1309 N N . CYS A 1 164 ? -4.369 6.788 -11.271 1.00 85.06 164 CYS A N 1
ATOM 1310 C CA . CYS A 1 164 ? -4.421 7.606 -10.065 1.00 85.06 164 CYS A CA 1
ATOM 1311 C C . CYS A 1 164 ? -3.985 6.786 -8.831 1.00 85.06 164 CYS A C 1
ATOM 1313 O O . CYS A 1 164 ? -4.058 5.557 -8.851 1.00 85.06 164 CYS A O 1
ATOM 1315 N N . PRO A 1 165 ? -3.627 7.436 -7.713 1.00 88.81 165 PRO A N 1
ATOM 1316 C CA . PRO A 1 165 ? -3.627 6.807 -6.396 1.00 88.81 165 PRO A CA 1
ATOM 1317 C C . PRO A 1 165 ? -5.017 6.262 -6.059 1.00 88.81 165 PRO A C 1
ATOM 1319 O O . PRO A 1 165 ? -6.027 6.953 -6.246 1.00 88.81 165 PRO A O 1
ATOM 1322 N N . LYS A 1 166 ? -5.064 5.028 -5.556 1.00 92.31 166 LYS A N 1
ATOM 1323 C CA . LYS A 1 166 ? -6.312 4.310 -5.297 1.00 92.31 166 LYS A CA 1
ATOM 1324 C C . LYS A 1 166 ? -6.434 3.881 -3.851 1.00 92.31 166 LYS A C 1
ATOM 1326 O O . LYS A 1 166 ? -5.436 3.706 -3.150 1.00 92.31 166 LYS A O 1
ATOM 1331 N N . SER A 1 167 ? -7.674 3.675 -3.442 1.00 93.81 167 SER A N 1
ATOM 1332 C CA . SER A 1 167 ? -8.011 3.032 -2.185 1.00 93.81 167 SER A CA 1
ATOM 1333 C C . SER A 1 167 ? -9.028 1.919 -2.403 1.00 93.81 167 SER A C 1
ATOM 1335 O O . SER A 1 167 ? -9.756 1.875 -3.401 1.00 93.81 167 SER A O 1
ATOM 1337 N N . PHE A 1 168 ? -9.056 0.999 -1.452 1.00 93.75 168 PHE A N 1
ATOM 1338 C CA . PHE A 1 168 ? -10.070 -0.033 -1.333 1.00 93.75 168 PHE A CA 1
ATOM 1339 C C . PHE A 1 168 ? -10.578 -0.066 0.100 1.00 93.75 168 PHE A C 1
ATOM 1341 O O . PHE A 1 168 ? -9.904 0.376 1.037 1.00 93.75 168 PHE A O 1
ATOM 1348 N N . ASP A 1 169 ? -11.790 -0.574 0.264 1.00 92.38 169 ASP A N 1
ATOM 1349 C CA . ASP A 1 169 ? -12.420 -0.696 1.557 1.00 92.38 169 ASP A CA 1
ATOM 1350 C C . ASP A 1 169 ? -12.371 -2.122 2.098 1.00 92.38 169 ASP A C 1
ATOM 1352 O O . ASP A 1 169 ? -12.395 -3.128 1.382 1.00 92.38 169 ASP A O 1
ATOM 1356 N N . TRP A 1 170 ? -12.312 -2.193 3.419 1.00 90.12 170 TRP A N 1
ATOM 1357 C CA . TRP A 1 170 ? -12.371 -3.434 4.154 1.00 90.12 170 TRP A CA 1
ATOM 1358 C C . TRP A 1 170 ? -13.322 -3.291 5.335 1.00 90.12 170 TRP A C 1
ATOM 1360 O O . TRP A 1 170 ? -13.063 -2.566 6.297 1.00 90.12 170 TRP A O 1
ATOM 1370 N N . ASN A 1 171 ? -14.454 -3.987 5.248 1.00 85.62 171 ASN A N 1
ATOM 1371 C CA . ASN A 1 171 ? -15.390 -4.114 6.355 1.00 85.62 171 ASN A CA 1
ATOM 1372 C C . ASN A 1 171 ? -14.873 -5.181 7.313 1.00 85.62 171 ASN A C 1
ATOM 1374 O O . ASN A 1 171 ? -14.858 -6.366 6.981 1.00 85.62 171 ASN A O 1
ATOM 1378 N N . LYS A 1 172 ? -14.469 -4.742 8.499 1.00 75.62 172 LYS A N 1
ATOM 1379 C CA . LYS A 1 172 ? -14.010 -5.619 9.570 1.00 75.62 172 LYS A CA 1
ATOM 1380 C C . LYS A 1 172 ? -15.180 -6.385 10.169 1.00 75.62 172 LYS A C 1
ATOM 1382 O O . LYS A 1 172 ? -16.141 -5.772 10.650 1.00 75.62 172 LYS A O 1
ATOM 1387 N N . GLN A 1 173 ? -15.084 -7.707 10.176 1.00 70.12 173 GLN A N 1
ATOM 1388 C CA . GLN A 1 173 ? -16.073 -8.563 10.819 1.00 70.12 173 GLN A CA 1
ATOM 1389 C C . GLN A 1 173 ? -15.592 -8.886 12.232 1.00 70.12 173 GLN A C 1
ATOM 1391 O O . GLN A 1 173 ? -14.429 -9.216 12.420 1.00 70.12 173 GLN A O 1
ATOM 1396 N N . CYS A 1 174 ? -16.456 -8.795 13.250 1.00 67.19 174 CYS A N 1
ATOM 1397 C CA . CYS A 1 174 ? -16.058 -9.397 14.521 1.00 67.19 174 CYS A CA 1
ATOM 1398 C C . CYS A 1 174 ? -15.969 -10.914 14.309 1.00 67.19 174 CYS A C 1
ATOM 1400 O O . CYS A 1 174 ? -16.928 -11.476 13.766 1.00 67.19 174 CYS A O 1
ATOM 1402 N N . PRO A 1 175 ? -14.946 -11.607 14.835 1.00 61.53 175 PRO A N 1
ATOM 1403 C CA . PRO A 1 175 ? -15.143 -13.009 15.152 1.00 61.53 175 PRO A CA 1
ATOM 1404 C C . PRO A 1 175 ? -16.354 -13.093 16.091 1.00 61.53 175 PRO A C 1
ATOM 1406 O O . PRO A 1 175 ? -16.413 -12.382 17.101 1.00 61.53 175 PRO A O 1
ATOM 1409 N N . MET A 1 176 ? -17.356 -13.899 15.725 1.00 54.62 176 MET A N 1
ATOM 1410 C CA . MET A 1 176 ? -18.413 -14.252 16.668 1.00 54.62 176 MET A CA 1
ATOM 1411 C C . MET A 1 176 ? -17.716 -14.863 17.880 1.00 54.62 176 MET A C 1
ATOM 1413 O O . MET A 1 176 ? -16.855 -15.728 17.712 1.00 54.62 176 MET A O 1
ATOM 1417 N N . ALA A 1 177 ? -18.027 -14.366 19.078 1.00 48.66 177 ALA A N 1
ATOM 1418 C CA . ALA A 1 177 ? -17.552 -14.995 20.298 1.00 48.66 177 ALA A CA 1
ATOM 1419 C C . ALA A 1 177 ? -17.989 -16.462 20.232 1.00 48.66 177 ALA A C 1
ATOM 1421 O O . ALA A 1 177 ? -19.186 -16.745 20.208 1.00 48.66 177 ALA A O 1
ATOM 1422 N N . MET A 1 178 ? -17.031 -17.377 20.100 1.00 36.97 178 MET A N 1
ATOM 1423 C CA . MET A 1 178 ? -17.293 -18.767 20.432 1.00 36.97 178 MET A CA 1
ATOM 1424 C C . MET A 1 178 ? -17.351 -18.782 21.953 1.00 36.97 178 MET A C 1
ATOM 1426 O O . MET A 1 178 ? -16.316 -18.694 22.611 1.00 36.97 178 MET A O 1
ATOM 1430 N N . TRP A 1 179 ? -18.580 -18.707 22.456 1.00 37.41 179 TRP A N 1
ATOM 1431 C CA . TRP A 1 179 ? -18.916 -19.017 23.836 1.00 37.41 179 TRP A CA 1
ATOM 1432 C C . TRP A 1 179 ? -18.773 -20.521 24.046 1.00 37.41 179 TRP A C 1
ATOM 1434 O O . TRP A 1 179 ? -19.161 -21.269 23.116 1.00 37.41 179 TRP A O 1
#

Sequence (179 aa):
MRSHLFSLLALVATTLATPFVEFDLGPENALEARTWDKDEKCVEFVYGHENKHLGKCCVKLRGKHLHVEYPDIKKGEYTDVNVIVQTHPITEENHKKWPHKSGHEGPCRYRKGKASCKIDVHPSWRECGKKLYIGVHGDCEVHGKHERGWGYGQCIKKNAPGNCPKSFDWNKQCPMAMW

pLDDT: mean 79.9, std 19.97, range [36.59, 97.5]

Organism: NCBI:txid1682393

Secondary structure (DSSP, 8-state):
--------------------------GGGS------TT-EEEEEEEETTTTEEEEEEEEEEETTEEEEEPPP-TTEEEEEEEEEEESS------GGG-SEEBSSSSSEEEETTEEEEEEE--GGGG-TTPEEEEEEEEEEEETTEEEEEEESSEESSTT--SSS-EEEEEEPPPPP---